Protein AF-A0A3R9NIK1-F1 (afdb_monomer)

Sequence (261 aa):
MCFRVRGLCSPDGREFPGYKGRVLDLQAWALDKRGTHHIFTARYAIAQLFTHSIRMKRIVLLIALLALAGGGYLYYRHLSTGPEYSLMQAYKAVTDHDAAAFERYVDVSSVTGSLVDQVAAQSSALGVLNPGGFAMKGALRLLKPQLAQAARQEVKRYVETGSPQAAAEAADKRPMNVSILGLADKVVGKGSTFKGVKYSREEGEQAFIGLEFTQPRYDTTVVVEVKMQDRGDHWQATEISNTGDILKHVARMEKQHLLGR

Solvent-accessible surface area (backbone atoms only — not comparable to full-atom values): 14927 Å² total; per-residue (Å²): 139,85,89,81,91,82,90,85,89,82,91,81,92,85,83,86,88,83,82,87,82,81,85,86,86,88,81,91,85,75,95,76,83,90,77,83,78,64,66,69,56,52,61,54,52,54,56,53,54,54,54,50,54,56,50,52,55,51,50,52,50,51,51,52,52,50,48,51,52,50,51,50,49,54,52,52,48,57,57,60,52,27,61,68,44,22,53,50,48,26,54,47,16,42,75,70,34,32,40,70,57,22,51,64,23,32,37,48,43,46,26,44,40,45,47,52,50,37,50,40,55,46,35,52,73,59,27,85,77,38,89,62,28,64,60,50,36,54,50,52,63,72,41,35,68,59,51,14,52,51,37,40,54,30,51,37,40,26,20,57,66,72,30,72,63,68,15,45,63,63,35,65,79,43,102,56,87,74,51,61,67,64,48,47,39,67,74,60,37,80,88,40,43,82,74,48,78,75,46,77,47,78,62,86,63,32,33,41,36,28,36,32,29,40,22,78,91,71,77,42,75,49,70,50,33,38,31,27,36,62,69,87,73,44,24,23,39,36,31,54,78,46,54,56,58,50,52,54,50,52,54,51,51,53,53,49,58,65,67,75,104

Secondary structure (DSSP, 8-state):
-PPPP----------------------------S-TTSHHHHHHHHHHHHHHHHHHHHHHHHHHHHHHHHHHHHHHHHHHTSHHHHHHHHHHHHHTT-HHHHHHHB-HHHHHHHHHHHHHHHHHHHGGG-TTHHHHHHHHHHHHHHHHHHHHHHHHHHHHH--HHHHHHHHTTSSS---HHHHHHHHH-TT-EEEEEEEEEEETTEEEEEEEEEETTTTEEEEEEEEEEE-SSSEEEEEETTHHHHHHHHHHHHHHHHH--

pLDDT: mean 72.09, std 18.66, range [27.11, 94.94]

Structure (mmCIF, N/CA/C/O backbone):
data_AF-A0A3R9NIK1-F1
#
_entry.id   AF-A0A3R9NIK1-F1
#
loop_
_atom_site.group_PDB
_atom_site.id
_atom_site.type_symbol
_atom_site.label_atom_id
_atom_site.label_alt_id
_atom_site.label_comp_id
_atom_site.label_asym_id
_atom_site.label_entity_id
_atom_site.label_seq_id
_atom_site.pdbx_PDB_ins_code
_atom_site.Cartn_x
_atom_site.Cartn_y
_atom_site.Cartn_z
_atom_site.occupancy
_atom_site.B_iso_or_equiv
_atom_site.auth_seq_id
_atom_site.auth_comp_id
_atom_site.auth_asym_id
_atom_site.auth_atom_id
_atom_site.pdbx_PDB_model_num
ATOM 1 N N . MET A 1 1 ? -43.488 -53.640 36.273 1.00 36.19 1 MET A N 1
ATOM 2 C CA . MET A 1 1 ? -43.352 -54.431 37.515 1.00 36.19 1 MET A CA 1
ATOM 3 C C . MET A 1 1 ? -43.998 -53.646 38.646 1.00 36.19 1 MET A C 1
ATOM 5 O O . MET A 1 1 ? -43.452 -52.640 39.071 1.00 36.19 1 MET A O 1
ATOM 9 N N . CYS A 1 2 ? -45.201 -54.055 39.044 1.00 27.11 2 CYS A N 1
ATOM 10 C CA . CYS A 1 2 ? -45.946 -53.517 40.183 1.00 27.11 2 CYS A CA 1
ATOM 11 C C . CYS A 1 2 ? -45.714 -54.439 41.381 1.00 27.11 2 CYS A C 1
ATOM 13 O O . CYS A 1 2 ? -45.825 -55.655 41.216 1.00 27.11 2 CYS A O 1
ATOM 15 N N . PHE A 1 3 ? -45.435 -53.887 42.565 1.00 31.20 3 PHE A N 1
ATOM 16 C CA . PHE A 1 3 ? -45.433 -54.671 43.799 1.00 31.20 3 PHE A CA 1
ATOM 17 C C . PHE A 1 3 ? -46.729 -54.478 44.591 1.00 31.20 3 PHE A C 1
ATOM 19 O O . PHE A 1 3 ? -47.312 -53.400 44.659 1.00 31.20 3 PHE A O 1
ATOM 26 N N . ARG A 1 4 ? -47.184 -55.625 45.084 1.00 32.03 4 ARG A N 1
ATOM 27 C CA . ARG A 1 4 ? -48.526 -56.060 45.466 1.00 32.03 4 ARG A CA 1
ATOM 28 C C . ARG A 1 4 ? -48.821 -55.780 46.947 1.00 32.03 4 ARG A C 1
ATOM 30 O O . ARG A 1 4 ? -47.965 -55.989 47.797 1.00 32.03 4 ARG A O 1
ATOM 37 N N . VAL A 1 5 ? -50.066 -55.399 47.233 1.00 41.66 5 VAL A N 1
ATOM 38 C CA . VAL A 1 5 ? -50.693 -55.354 48.569 1.00 41.66 5 VAL A CA 1
ATOM 39 C C . VAL A 1 5 ? -51.148 -56.760 49.002 1.00 41.66 5 VAL A C 1
ATOM 41 O O . VAL A 1 5 ? -51.698 -57.488 48.176 1.00 41.66 5 VAL A O 1
ATOM 44 N N . ARG A 1 6 ? -50.943 -57.112 50.284 1.00 37.06 6 ARG A N 1
ATOM 45 C CA . ARG A 1 6 ? -51.651 -58.091 51.165 1.00 37.06 6 ARG A CA 1
ATOM 46 C C . ARG A 1 6 ? -50.896 -58.045 52.513 1.00 37.06 6 ARG A C 1
ATOM 48 O O . ARG A 1 6 ? -49.682 -58.162 52.483 1.00 37.06 6 ARG A O 1
ATOM 55 N N . GLY A 1 7 ? -51.446 -57.752 53.694 1.00 35.34 7 GLY A N 1
ATOM 56 C CA . GLY A 1 7 ? -52.702 -58.175 54.319 1.00 35.34 7 GLY A CA 1
ATOM 57 C C . GLY A 1 7 ? -52.393 -59.306 55.314 1.00 35.34 7 GLY A C 1
ATOM 58 O O . GLY A 1 7 ? -51.798 -60.278 54.865 1.00 35.34 7 GLY A O 1
ATOM 59 N N . LEU A 1 8 ? -52.753 -59.175 56.607 1.00 33.28 8 LEU A N 1
ATOM 60 C CA . LEU A 1 8 ? -53.340 -60.227 57.475 1.00 33.28 8 LEU A CA 1
ATOM 61 C C . LEU A 1 8 ? -53.364 -59.851 58.974 1.00 33.28 8 LEU A C 1
ATOM 63 O O . LEU A 1 8 ? -52.395 -59.351 59.538 1.00 33.28 8 LEU A O 1
ATOM 67 N N . CYS A 1 9 ? -54.522 -60.121 59.580 1.00 31.09 9 CYS A N 1
ATOM 68 C CA . CYS A 1 9 ? -54.861 -60.042 60.998 1.00 31.09 9 CYS A CA 1
ATOM 69 C C . CYS A 1 9 ? -54.035 -61.007 61.866 1.00 31.09 9 CYS A C 1
ATOM 71 O O . CYS A 1 9 ? -53.709 -62.105 61.422 1.00 31.09 9 CYS A O 1
ATOM 73 N N . SER A 1 10 ? -53.804 -60.629 63.127 1.00 35.62 10 SER A N 1
ATOM 74 C CA . SER A 1 10 ? -53.366 -61.544 64.188 1.00 35.62 10 SER A CA 1
ATOM 75 C C . SER A 1 10 ? -54.563 -61.916 65.082 1.00 35.62 10 SER A C 1
ATOM 77 O O . SER A 1 10 ? -55.303 -61.003 65.467 1.00 35.62 10 SER A O 1
ATOM 79 N N . PRO A 1 11 ? -54.777 -63.204 65.406 1.00 43.00 11 PRO A N 1
ATOM 80 C CA . PRO A 1 11 ? -55.846 -63.680 66.270 1.00 43.00 11 PRO A CA 1
ATOM 81 C C . PRO A 1 11 ? -55.276 -64.040 67.647 1.00 43.00 11 PRO A C 1
ATOM 83 O O . PRO A 1 11 ? -54.695 -65.102 67.788 1.00 43.00 11 PRO A O 1
ATOM 86 N N . ASP A 1 12 ? -55.424 -63.188 68.657 1.00 40.50 12 ASP A N 1
ATOM 87 C CA . ASP A 1 12 ? -55.421 -63.659 70.050 1.00 40.50 12 ASP A CA 1
ATOM 88 C C . ASP A 1 12 ? -55.935 -62.557 70.976 1.00 40.50 12 ASP A C 1
ATOM 90 O O . ASP A 1 12 ? -55.302 -61.522 71.192 1.00 40.50 12 ASP A O 1
ATOM 94 N N . GLY A 1 13 ? -57.143 -62.771 71.490 1.00 43.59 13 GLY A N 1
ATOM 95 C CA . GLY A 1 13 ? -57.727 -61.954 72.539 1.00 43.59 13 GLY A CA 1
ATOM 96 C C . GLY A 1 13 ? -57.300 -62.471 73.909 1.00 43.59 13 GLY A C 1
ATOM 97 O O . GLY A 1 13 ? -57.598 -63.616 74.241 1.00 43.59 13 GLY A O 1
ATOM 98 N N . ARG A 1 14 ? -56.645 -61.612 74.704 1.00 36.84 14 ARG A N 1
ATOM 99 C CA . ARG A 1 14 ? -56.961 -61.318 76.121 1.00 36.84 14 ARG A CA 1
ATOM 100 C C . ARG A 1 14 ? -56.035 -60.233 76.706 1.00 36.84 14 ARG A C 1
ATOM 102 O O . ARG A 1 14 ? -54.922 -60.022 76.240 1.00 36.84 14 ARG A O 1
ATOM 109 N N . GLU A 1 15 ? -56.589 -59.514 77.682 1.00 32.59 15 GLU A N 1
ATOM 110 C CA . GLU A 1 15 ? -56.277 -58.160 78.176 1.00 32.59 15 GLU A CA 1
ATOM 111 C C . GLU A 1 15 ? -55.154 -58.030 79.240 1.00 32.59 15 GLU A C 1
ATOM 113 O O . GLU A 1 15 ? -55.093 -58.844 80.152 1.00 32.59 15 GLU A O 1
ATOM 118 N N . PHE A 1 16 ? -54.342 -56.954 79.101 1.00 41.38 16 PHE A N 1
ATOM 119 C CA . PHE A 1 16 ? -53.898 -55.872 80.041 1.00 41.38 16 PHE A CA 1
ATOM 120 C C . PHE A 1 16 ? -53.529 -56.158 81.531 1.00 41.38 16 PHE A C 1
ATOM 122 O O . PHE A 1 16 ? -54.061 -57.097 82.103 1.00 41.38 16 PHE A O 1
ATOM 129 N N . PRO A 1 17 ? -52.702 -55.321 82.236 1.00 44.31 17 PRO A N 1
ATOM 130 C CA . PRO A 1 17 ? -52.475 -53.875 82.030 1.00 44.31 17 PRO A CA 1
ATOM 131 C C . PRO A 1 17 ? -51.015 -53.365 82.144 1.00 44.31 17 PRO A C 1
ATOM 133 O O . PRO A 1 17 ? -50.145 -53.989 82.741 1.00 44.31 17 PRO A O 1
ATOM 136 N N . GLY A 1 18 ? -50.752 -52.158 81.621 1.00 31.31 18 GLY A N 1
ATOM 137 C CA . GLY A 1 18 ? -49.435 -51.520 81.735 1.00 31.31 18 GLY A CA 1
ATOM 138 C C . GLY A 1 18 ? -49.349 -50.107 81.151 1.00 31.31 18 GLY A C 1
ATOM 139 O O . GLY A 1 18 ? -48.744 -49.912 80.111 1.00 31.31 18 GLY A O 1
ATOM 140 N N . TYR A 1 19 ? -49.964 -49.149 81.850 1.00 36.09 19 TYR A N 1
ATOM 141 C CA . TYR A 1 19 ? -49.664 -47.705 81.878 1.00 36.09 19 TYR A CA 1
ATOM 142 C C . TYR A 1 19 ? -49.666 -46.852 80.582 1.00 36.09 19 TYR A C 1
ATOM 144 O O . TYR A 1 19 ? -48.725 -46.848 79.801 1.00 36.09 19 TYR A O 1
ATOM 152 N N . LYS A 1 20 ? -50.719 -46.009 80.517 1.00 35.62 20 LYS A N 1
ATOM 153 C CA . LYS A 1 20 ? -50.787 -44.558 80.184 1.00 35.62 20 LYS A CA 1
ATOM 154 C C . LYS A 1 20 ? -49.969 -44.047 78.979 1.00 35.62 20 LYS A C 1
ATOM 156 O O . LYS A 1 20 ? -48.754 -44.072 79.001 1.00 35.62 20 LYS A O 1
ATOM 161 N N . GLY A 1 21 ? -50.534 -43.389 77.969 1.00 34.38 21 GLY A N 1
ATOM 162 C CA . GLY A 1 21 ? -51.863 -42.813 77.783 1.00 34.38 21 GLY A CA 1
ATOM 163 C C . GLY A 1 21 ? -51.907 -42.089 76.427 1.00 34.38 21 GLY A C 1
ATOM 164 O O . GLY A 1 21 ? -50.888 -41.613 75.930 1.00 34.38 21 GLY A O 1
ATOM 165 N N . ARG A 1 22 ? -53.090 -42.066 75.810 1.00 39.59 22 ARG A N 1
ATOM 166 C CA . ARG A 1 22 ? -53.391 -41.357 74.561 1.00 39.59 22 ARG A CA 1
ATOM 167 C C . ARG A 1 22 ? -53.675 -39.875 74.839 1.00 39.59 22 ARG A C 1
ATOM 169 O O . ARG A 1 22 ? -54.360 -39.582 75.805 1.00 39.59 22 ARG A O 1
ATOM 176 N N . VAL A 1 23 ? -53.177 -39.031 73.931 1.00 42.66 23 VAL A N 1
ATOM 177 C CA . VAL A 1 23 ? -53.891 -38.022 73.119 1.00 42.66 23 VAL A CA 1
ATOM 178 C C . VAL A 1 23 ? -54.859 -37.052 73.829 1.00 42.66 23 VAL A C 1
ATOM 180 O O . VAL A 1 23 ? -55.807 -37.481 74.472 1.00 42.66 23 VAL A O 1
ATOM 183 N N . LEU A 1 24 ? -54.695 -35.768 73.473 1.00 41.50 24 LEU A N 1
ATOM 184 C CA . LEU A 1 24 ? -55.593 -34.613 73.653 1.00 41.50 24 LEU A CA 1
ATOM 185 C C . LEU A 1 24 ? -55.543 -33.877 74.998 1.00 41.50 24 LEU A C 1
ATOM 187 O O . LEU A 1 24 ? -55.237 -34.434 76.041 1.00 41.50 24 LEU A O 1
ATOM 191 N N . ASP A 1 25 ? -55.859 -32.589 74.872 1.00 39.12 25 ASP A N 1
ATOM 192 C CA . ASP A 1 25 ? -55.921 -31.524 75.870 1.00 39.12 25 ASP A CA 1
ATOM 193 C C . ASP A 1 25 ? -54.598 -30.982 76.397 1.00 39.12 25 ASP A C 1
ATOM 195 O O . ASP A 1 25 ? -53.998 -31.513 77.319 1.00 39.12 25 ASP A O 1
ATOM 199 N N . LEU A 1 26 ? -54.194 -29.848 75.812 1.00 37.09 26 LEU A N 1
ATOM 200 C CA . LEU A 1 26 ? -53.666 -28.678 76.525 1.00 37.09 26 LEU A CA 1
ATOM 201 C C . LEU A 1 26 ? -53.759 -27.448 75.593 1.00 37.09 26 LEU A C 1
ATOM 203 O O . LEU A 1 26 ? -52.781 -26.771 75.285 1.00 37.09 26 LEU A O 1
ATOM 207 N N . GLN A 1 27 ? -54.971 -27.160 75.109 1.00 42.12 27 GLN A N 1
ATOM 208 C CA . GLN A 1 27 ? -55.399 -25.769 74.958 1.00 42.12 27 GLN A CA 1
ATOM 209 C C . GLN A 1 27 ? -56.174 -25.413 76.231 1.00 42.12 27 GLN A C 1
ATOM 211 O O . GLN A 1 27 ? -57.017 -26.189 76.660 1.00 42.12 27 GLN A O 1
ATOM 216 N N . ALA A 1 28 ? -55.893 -24.227 76.778 1.00 39.19 28 ALA A N 1
ATOM 217 C CA . ALA A 1 28 ? -56.567 -23.569 77.907 1.00 39.19 28 ALA A CA 1
ATOM 218 C C . ALA A 1 28 ? -55.998 -23.794 79.324 1.00 39.19 28 ALA A C 1
ATOM 220 O O . ALA A 1 28 ? -56.643 -24.394 80.171 1.00 39.19 28 ALA A O 1
ATOM 221 N N . TRP A 1 29 ? -54.836 -23.190 79.599 1.00 31.58 29 TRP A N 1
ATOM 222 C CA . TRP A 1 29 ? -54.495 -22.423 80.820 1.00 31.58 29 TRP A CA 1
ATOM 223 C C . TRP A 1 29 ? -53.033 -21.961 80.634 1.00 31.58 29 TRP A C 1
ATOM 225 O O . TRP A 1 29 ? -52.198 -22.773 80.273 1.00 31.58 29 TRP A O 1
ATOM 235 N N . ALA A 1 30 ? -52.579 -20.723 80.763 1.00 35.84 30 ALA A N 1
ATOM 236 C CA . ALA A 1 30 ? -53.103 -19.532 81.380 1.00 35.84 30 ALA A CA 1
ATOM 237 C C . ALA A 1 30 ? -52.531 -18.308 80.650 1.00 35.84 30 ALA A C 1
ATOM 239 O O . ALA A 1 30 ? -51.432 -18.331 80.093 1.00 35.84 30 ALA A O 1
ATOM 240 N N . LEU A 1 31 ? -53.299 -17.228 80.694 1.00 46.16 31 LEU A N 1
ATOM 241 C CA . LEU A 1 31 ? -52.813 -15.873 80.506 1.00 46.16 31 LEU A CA 1
ATOM 242 C C . LEU A 1 31 ? -51.675 -15.598 81.500 1.00 46.16 31 LEU A C 1
ATOM 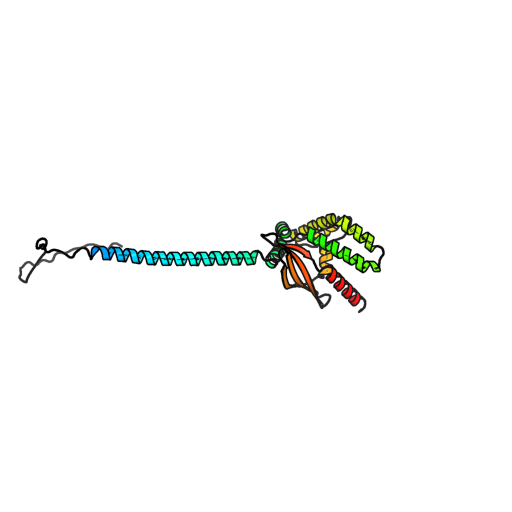244 O O . LEU A 1 31 ? -51.938 -15.470 82.691 1.00 46.16 31 LEU A O 1
ATOM 248 N N . ASP A 1 32 ? -50.453 -15.411 81.009 1.00 38.22 32 ASP A N 1
ATOM 249 C CA . ASP A 1 32 ? -49.563 -14.415 81.599 1.00 38.22 32 ASP A CA 1
ATOM 250 C C . ASP A 1 32 ? -48.764 -13.684 80.515 1.00 38.22 32 ASP A C 1
ATOM 252 O O . ASP A 1 32 ? -48.405 -14.214 79.463 1.00 38.22 32 ASP A O 1
ATOM 256 N N . LYS A 1 33 ? -48.636 -12.385 80.745 1.00 48.75 33 LYS A N 1
ATOM 257 C CA . LYS A 1 33 ? -48.343 -11.330 79.788 1.00 48.75 33 LYS A CA 1
ATOM 258 C C . LYS A 1 33 ? -46.845 -11.215 79.495 1.00 48.75 33 LYS A C 1
ATOM 260 O O . LYS A 1 33 ? -46.018 -11.371 80.382 1.00 48.75 33 LYS A O 1
ATOM 265 N N . ARG A 1 34 ? -46.566 -10.664 78.303 1.00 45.31 34 ARG A N 1
ATOM 266 C CA . ARG A 1 34 ? -45.310 -10.020 77.851 1.00 45.31 34 ARG A CA 1
ATOM 267 C C . ARG A 1 34 ? -44.188 -10.979 77.433 1.00 45.31 34 ARG A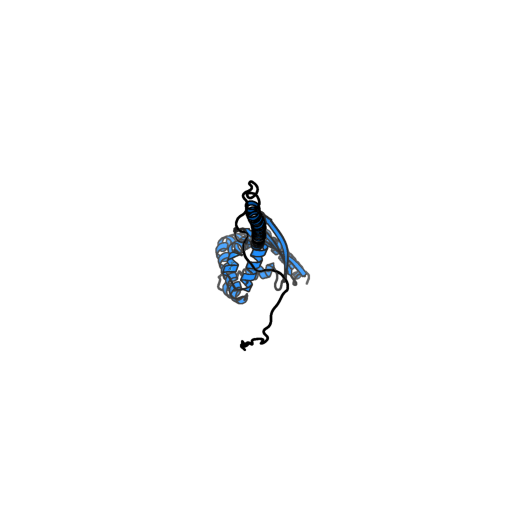 C 1
ATOM 269 O O . ARG A 1 34 ? -43.386 -11.405 78.247 1.00 45.31 34 ARG A O 1
ATOM 276 N N . GLY A 1 35 ? -44.042 -11.193 76.121 1.00 44.38 35 GLY A N 1
ATOM 277 C CA . GLY A 1 35 ? -42.774 -11.710 75.582 1.00 44.38 35 GLY A CA 1
ATOM 278 C C . GLY A 1 35 ? -42.736 -12.085 74.098 1.00 44.38 35 GLY A C 1
ATOM 279 O O . GLY A 1 35 ? -41.658 -12.264 73.543 1.00 44.38 35 GLY A O 1
ATOM 280 N N . THR A 1 36 ? -43.874 -12.186 73.411 1.00 46.28 36 THR A N 1
ATOM 281 C CA . THR A 1 36 ? -43.950 -12.889 72.113 1.00 46.28 36 THR A CA 1
ATOM 282 C C . THR A 1 36 ? -43.820 -12.023 70.854 1.00 46.28 36 THR A C 1
ATOM 284 O O . THR A 1 36 ? -44.089 -12.503 69.757 1.00 46.28 36 THR A O 1
ATOM 287 N N . HIS A 1 37 ? -43.338 -10.780 70.958 1.00 44.69 37 HIS A N 1
ATOM 288 C CA . HIS A 1 37 ? -43.083 -9.928 69.780 1.00 44.69 37 HIS A CA 1
ATOM 289 C C . HIS A 1 37 ? -41.659 -10.047 69.200 1.00 44.69 37 HIS A C 1
ATOM 291 O O . HIS A 1 37 ? -41.402 -9.521 68.120 1.00 44.69 37 HIS A O 1
ATOM 297 N N . HIS A 1 38 ? -40.739 -10.766 69.855 1.00 46.91 38 HIS A N 1
ATOM 298 C CA . HIS A 1 38 ? -39.326 -10.800 69.438 1.00 46.91 38 HIS A CA 1
ATOM 299 C C . HIS A 1 38 ? -38.921 -12.003 68.568 1.00 46.91 38 HIS A C 1
ATOM 301 O O . HIS A 1 38 ? -37.865 -11.970 67.944 1.00 46.91 38 HIS A O 1
ATOM 307 N N . ILE A 1 39 ? -39.741 -13.057 68.476 1.00 48.44 39 ILE A N 1
ATOM 308 C CA . ILE A 1 39 ? -39.348 -14.296 67.770 1.00 48.44 39 ILE A CA 1
ATOM 309 C C . ILE A 1 39 ? -39.829 -14.308 66.306 1.00 48.44 39 ILE A C 1
ATOM 311 O O . ILE A 1 39 ? -39.158 -14.858 65.431 1.00 48.44 39 ILE A O 1
ATOM 315 N N . PHE A 1 40 ? -40.949 -13.645 65.991 1.00 42.25 40 PHE A N 1
ATOM 316 C CA . PHE A 1 40 ? -41.481 -13.594 64.620 1.00 42.25 40 PHE A CA 1
ATOM 317 C C . PHE A 1 40 ? -40.722 -12.619 63.702 1.00 42.25 40 PHE A C 1
ATOM 319 O O . PHE A 1 40 ? -40.578 -12.878 62.507 1.00 42.25 40 PHE A O 1
ATOM 326 N N . THR A 1 41 ? -40.163 -11.539 64.249 1.00 47.38 41 THR A N 1
ATOM 327 C CA . THR A 1 41 ? -39.354 -10.556 63.505 1.00 47.38 41 THR A CA 1
ATOM 328 C C . THR A 1 41 ? -37.960 -11.082 63.148 1.00 47.38 41 THR A C 1
ATOM 330 O O . THR A 1 41 ? -37.437 -10.766 62.079 1.00 47.38 41 THR A O 1
ATOM 333 N N . ALA A 1 42 ? -37.384 -11.965 63.970 1.00 45.66 42 ALA A N 1
ATOM 334 C CA . ALA A 1 42 ? -36.061 -12.544 63.726 1.00 45.66 42 ALA A CA 1
ATOM 335 C C . ALA A 1 42 ? -36.018 -13.465 62.488 1.00 45.66 42 ALA A C 1
ATOM 337 O O . ALA A 1 42 ? -35.042 -13.455 61.739 1.00 45.66 42 ALA A O 1
ATOM 338 N N . ARG A 1 43 ? -37.091 -14.223 62.210 1.00 45.16 43 ARG A N 1
ATOM 339 C CA . ARG A 1 43 ? -37.144 -15.128 61.041 1.00 45.16 43 ARG A CA 1
ATOM 340 C C . ARG A 1 43 ? -37.248 -14.374 59.709 1.00 45.16 43 ARG A C 1
ATOM 342 O O . ARG A 1 43 ? -36.657 -14.810 58.724 1.00 45.16 43 ARG A O 1
ATOM 349 N N . TYR A 1 44 ? -37.934 -13.229 59.687 1.00 48.28 44 TYR A N 1
ATOM 350 C CA . TYR A 1 44 ? -38.010 -12.360 58.505 1.00 48.28 44 TYR A CA 1
ATOM 351 C C . TYR A 1 44 ? -36.690 -11.619 58.236 1.00 48.28 44 TYR A C 1
ATOM 353 O O . TYR A 1 44 ? -36.283 -11.497 57.080 1.00 48.28 44 TYR A O 1
ATOM 361 N N . ALA A 1 45 ? -35.976 -11.193 59.284 1.00 47.88 45 ALA A N 1
ATOM 362 C CA . ALA A 1 45 ? -34.688 -10.509 59.151 1.00 47.88 45 ALA A CA 1
ATOM 363 C C . ALA A 1 45 ? -33.585 -11.410 58.556 1.00 47.88 45 ALA A C 1
ATOM 365 O O . ALA A 1 45 ? -32.815 -10.972 57.701 1.00 47.88 45 ALA A O 1
ATOM 366 N N . ILE A 1 46 ? -33.540 -12.693 58.934 1.00 51.69 46 ILE A N 1
ATOM 367 C CA . ILE A 1 46 ? -32.522 -13.641 58.442 1.00 51.69 46 ILE A CA 1
ATOM 368 C C . ILE A 1 46 ? -32.739 -13.985 56.955 1.00 51.69 46 ILE A C 1
ATOM 370 O O . ILE A 1 46 ? -31.774 -14.055 56.192 1.00 51.69 46 ILE A O 1
ATOM 374 N N . ALA A 1 47 ? -33.993 -14.119 56.505 1.00 48.16 47 ALA A N 1
ATOM 375 C CA . ALA A 1 47 ? -34.316 -14.334 55.090 1.00 48.16 47 ALA A CA 1
ATOM 376 C C . ALA A 1 47 ? -33.976 -13.108 54.214 1.00 48.16 47 ALA A C 1
ATOM 378 O O . ALA A 1 47 ? -33.488 -13.255 53.089 1.00 48.16 47 ALA A O 1
ATOM 379 N N . GLN A 1 48 ? -34.169 -11.891 54.734 1.00 50.59 48 GLN A N 1
ATOM 380 C CA . GLN A 1 48 ? -33.814 -10.644 54.042 1.00 50.59 48 GLN A CA 1
ATOM 381 C C . GLN A 1 48 ? -32.289 -10.471 53.894 1.00 50.59 48 GLN A C 1
ATOM 383 O O . GLN A 1 48 ? -31.820 -10.097 52.817 1.00 50.59 48 GLN A O 1
ATOM 388 N N . LEU A 1 49 ? -31.504 -10.823 54.920 1.00 50.69 49 LEU A N 1
ATOM 389 C CA . LEU A 1 49 ? -30.035 -10.742 54.902 1.00 50.69 49 LEU A CA 1
ATOM 390 C C . LEU A 1 49 ? -29.386 -11.780 53.964 1.00 50.69 49 LEU A C 1
ATOM 392 O O . LEU A 1 49 ? -28.444 -11.455 53.236 1.00 50.69 49 LEU A O 1
ATOM 396 N N . PHE A 1 50 ? -29.926 -13.003 53.901 1.00 49.03 50 PHE A N 1
ATOM 397 C CA . PHE A 1 50 ? -29.432 -14.043 52.985 1.00 49.03 50 PHE A CA 1
ATOM 398 C C . PHE A 1 50 ? -29.688 -13.699 51.510 1.00 49.03 50 PHE A C 1
ATOM 400 O O . PHE A 1 50 ? -28.824 -13.895 50.652 1.00 49.03 50 PHE A O 1
ATOM 407 N N . THR A 1 51 ? -30.851 -13.117 51.207 1.00 51.88 51 THR A N 1
ATOM 408 C CA . THR A 1 51 ? -31.217 -12.718 49.838 1.00 51.88 51 THR A CA 1
ATOM 409 C C . THR A 1 51 ? -30.366 -11.539 49.342 1.00 51.88 51 THR A C 1
ATOM 411 O O . THR A 1 51 ? -30.034 -11.466 48.157 1.00 51.88 51 THR A O 1
ATOM 414 N N . HIS A 1 52 ? -29.946 -10.645 50.244 1.00 50.81 52 HIS A N 1
ATOM 415 C CA . HIS A 1 52 ? -29.067 -9.517 49.920 1.00 50.81 52 HIS A CA 1
ATOM 416 C C . HIS A 1 52 ? -27.643 -9.973 49.547 1.00 50.81 52 HIS A C 1
ATOM 418 O O . HIS A 1 52 ? -27.076 -9.495 48.564 1.00 50.81 52 HIS A O 1
ATOM 424 N N . SER A 1 53 ? -27.097 -10.967 50.260 1.00 55.91 53 SER A N 1
ATOM 425 C CA . SER A 1 53 ? -25.773 -11.543 49.967 1.00 55.91 53 SER A CA 1
ATOM 426 C C . SER A 1 53 ? -25.727 -12.253 48.606 1.00 55.91 53 SER A C 1
ATOM 428 O O . SER A 1 53 ? -24.768 -12.102 47.846 1.00 55.91 53 SER A O 1
ATOM 430 N N . ILE A 1 54 ? -26.793 -12.979 48.245 1.00 58.94 54 ILE A N 1
ATOM 431 C CA . ILE A 1 54 ? -26.888 -13.676 46.952 1.00 58.94 54 ILE A CA 1
ATOM 432 C C . ILE A 1 54 ? -27.040 -12.677 45.791 1.00 58.94 54 ILE A C 1
ATOM 434 O O . ILE A 1 54 ? -26.443 -12.883 44.733 1.00 58.94 54 ILE A O 1
ATOM 438 N N . ARG A 1 55 ? -27.778 -11.569 45.974 1.00 63.44 55 ARG A N 1
ATOM 439 C CA . ARG A 1 55 ? -27.863 -10.501 44.960 1.00 63.44 55 ARG A CA 1
ATOM 440 C C . ARG A 1 55 ? -26.534 -9.774 44.763 1.00 63.44 55 ARG A C 1
ATOM 442 O O . ARG A 1 55 ? -26.138 -9.587 43.619 1.00 63.44 55 ARG A O 1
ATOM 449 N N . MET A 1 56 ? -25.826 -9.423 45.836 1.00 71.75 56 MET A N 1
ATOM 450 C CA . MET A 1 56 ? -24.520 -8.754 45.747 1.00 71.75 56 MET A CA 1
ATOM 451 C C . MET A 1 56 ? -23.483 -9.607 45.005 1.00 71.75 56 MET A C 1
ATOM 453 O O . MET A 1 56 ? -22.821 -9.110 44.102 1.00 71.75 56 MET A O 1
ATOM 457 N N . LYS A 1 57 ? -23.397 -10.913 45.296 1.00 70.94 57 LYS A N 1
ATOM 458 C CA . LYS A 1 57 ? -22.478 -11.825 44.586 1.00 70.94 57 LYS A CA 1
ATOM 459 C C . LYS A 1 57 ? -22.794 -11.946 43.093 1.00 70.94 57 LYS A C 1
ATOM 461 O O . LYS A 1 57 ? -21.874 -11.975 42.284 1.00 70.94 57 LYS A O 1
ATOM 466 N N . ARG A 1 58 ? -24.078 -11.983 42.718 1.00 77.62 58 ARG A N 1
ATOM 467 C CA . ARG A 1 58 ? -24.508 -12.000 41.307 1.00 77.62 58 ARG A CA 1
ATOM 468 C C . ARG A 1 58 ? -24.199 -10.685 40.595 1.00 77.62 58 ARG A C 1
ATOM 470 O O . ARG A 1 58 ? -23.763 -10.722 39.453 1.00 77.62 58 ARG A O 1
ATOM 477 N N . ILE A 1 59 ? -24.377 -9.548 41.266 1.00 83.75 59 ILE A N 1
ATOM 478 C CA . ILE A 1 59 ? -24.028 -8.229 40.720 1.00 83.75 59 ILE A CA 1
ATOM 479 C C . ILE A 1 59 ? -22.514 -8.125 40.501 1.00 83.75 59 ILE A C 1
ATOM 481 O O . ILE A 1 59 ? -22.091 -7.722 39.425 1.00 83.75 59 ILE A O 1
ATOM 485 N N . VAL A 1 60 ? -21.695 -8.564 41.461 1.00 84.19 60 VAL A N 1
ATOM 486 C CA . VAL A 1 60 ? -20.228 -8.593 41.312 1.00 84.19 60 VAL A CA 1
ATOM 487 C C . VAL A 1 60 ? -19.801 -9.501 40.152 1.00 84.19 60 VAL A C 1
ATOM 489 O O . VAL A 1 60 ? -18.955 -9.109 39.355 1.00 84.19 60 VAL A O 1
ATOM 492 N N . LEU A 1 61 ? -20.423 -10.676 40.004 1.00 85.50 61 LEU A N 1
ATOM 493 C CA . LEU A 1 61 ? -20.185 -11.577 38.868 1.00 85.50 61 LEU A CA 1
ATOM 494 C C . LEU A 1 61 ? -20.566 -10.942 37.523 1.00 85.50 61 LEU A C 1
ATOM 496 O O . LEU A 1 61 ? -19.808 -11.055 36.565 1.00 85.50 61 LEU A O 1
ATOM 500 N N . LEU A 1 62 ? -21.707 -10.253 37.449 1.00 85.88 62 LEU A N 1
ATOM 501 C CA . LEU A 1 62 ? -22.141 -9.552 36.238 1.00 85.88 62 LEU A CA 1
ATOM 502 C C . LEU A 1 62 ? -21.201 -8.398 35.875 1.00 85.88 62 LEU A C 1
ATOM 504 O O . LEU A 1 62 ? -20.860 -8.244 34.707 1.00 85.88 62 LEU A O 1
ATOM 508 N N . ILE A 1 63 ? -20.741 -7.625 36.861 1.00 87.50 63 ILE A N 1
ATOM 509 C CA . ILE A 1 63 ? -19.767 -6.546 36.651 1.00 87.50 63 ILE A CA 1
ATOM 510 C C . ILE A 1 63 ? -18.429 -7.118 36.172 1.00 87.50 63 ILE A C 1
ATOM 512 O O . ILE A 1 63 ? -17.851 -6.589 35.227 1.00 87.50 63 ILE A O 1
ATOM 516 N N . ALA A 1 64 ? -17.956 -8.218 36.762 1.00 86.75 64 ALA A N 1
ATOM 517 C CA . ALA A 1 64 ? -16.732 -8.885 36.322 1.00 86.75 64 ALA A CA 1
ATOM 518 C C . ALA A 1 64 ? -16.846 -9.398 34.875 1.00 86.75 64 ALA A C 1
ATOM 520 O O . ALA A 1 64 ? -15.918 -9.240 34.085 1.00 86.75 64 ALA A O 1
ATOM 521 N N . LEU A 1 65 ? -17.997 -9.959 34.501 1.00 89.44 65 LEU A N 1
ATOM 522 C CA . LEU A 1 65 ? -18.243 -10.464 33.150 1.00 89.44 65 LEU A CA 1
ATOM 523 C C . LEU A 1 65 ? -18.349 -9.324 32.126 1.00 89.44 65 LEU A C 1
ATOM 525 O O . LEU A 1 65 ? -17.787 -9.426 31.038 1.00 89.44 65 LEU A O 1
ATOM 529 N N . LEU A 1 66 ? -18.982 -8.206 32.494 1.00 89.44 66 LEU A N 1
ATOM 530 C CA . LEU A 1 66 ? -19.001 -6.983 31.686 1.00 89.44 66 LEU A CA 1
ATOM 531 C C . LEU A 1 66 ? -17.609 -6.364 31.537 1.00 89.44 66 LEU A C 1
ATOM 533 O O . LEU A 1 66 ? -17.269 -5.909 30.450 1.00 89.44 66 LEU A O 1
ATOM 537 N N . ALA A 1 67 ? -16.790 -6.376 32.589 1.00 86.75 67 ALA A N 1
ATOM 538 C CA . ALA A 1 67 ? -15.415 -5.892 32.528 1.00 86.75 67 ALA A CA 1
ATOM 539 C C . ALA A 1 67 ? -14.548 -6.762 31.604 1.00 86.75 67 ALA A C 1
ATOM 541 O O . ALA A 1 67 ? -13.774 -6.226 30.816 1.00 86.75 67 ALA A O 1
ATOM 542 N N . LEU A 1 68 ? -14.715 -8.088 31.639 1.00 87.69 68 LEU A N 1
ATOM 543 C CA . LEU A 1 68 ? -14.030 -9.009 30.727 1.00 87.69 68 LEU A CA 1
ATOM 544 C C . LEU A 1 68 ? -14.499 -8.841 29.279 1.00 87.69 68 LEU A C 1
ATOM 546 O O . LEU A 1 68 ? -13.672 -8.798 28.373 1.00 87.69 68 LEU A O 1
ATOM 550 N N . ALA A 1 69 ? -15.806 -8.702 29.054 1.00 87.25 69 ALA A N 1
ATOM 551 C CA . ALA A 1 69 ? -16.356 -8.472 27.723 1.00 87.25 69 ALA A CA 1
ATOM 552 C C . ALA A 1 69 ? -15.925 -7.109 27.157 1.00 87.25 69 ALA A C 1
ATOM 554 O O . ALA A 1 69 ? -15.494 -7.026 26.011 1.00 87.25 69 ALA A O 1
ATOM 555 N N . GLY A 1 70 ? -15.987 -6.049 27.967 1.00 86.25 70 GLY A N 1
ATOM 556 C CA . GLY A 1 70 ? -15.560 -4.703 27.589 1.00 86.25 70 GLY A CA 1
ATOM 557 C C . GLY A 1 70 ? -14.053 -4.614 27.359 1.00 86.25 70 GLY A C 1
ATOM 558 O O . GLY A 1 70 ? -13.622 -4.089 26.337 1.00 86.25 70 GLY A O 1
ATOM 559 N N . GLY A 1 71 ? -13.247 -5.184 28.257 1.00 83.00 71 GLY A N 1
ATOM 560 C CA . GLY A 1 71 ? -11.794 -5.258 28.106 1.00 83.00 71 GLY A CA 1
ATOM 561 C C . GLY A 1 71 ? -11.382 -6.080 26.887 1.00 83.00 71 GLY A C 1
ATOM 562 O O . GLY A 1 71 ? -10.551 -5.635 26.100 1.00 83.00 71 GLY A O 1
ATOM 563 N N . GLY A 1 72 ? -12.025 -7.231 26.672 1.00 84.94 72 GLY A N 1
ATOM 564 C CA . GLY A 1 72 ? -11.825 -8.056 25.481 1.00 84.94 72 GLY A CA 1
ATOM 565 C C . GLY A 1 72 ? -12.212 -7.330 24.192 1.00 84.94 72 GLY A C 1
ATOM 566 O O . GLY A 1 72 ? -11.466 -7.376 23.218 1.00 84.94 72 GLY A O 1
ATOM 567 N N . TYR A 1 73 ? -13.328 -6.597 24.194 1.00 87.75 73 TYR A N 1
ATOM 568 C CA . TYR A 1 73 ? -13.763 -5.795 23.051 1.00 87.75 73 TYR A CA 1
ATOM 569 C C . TYR A 1 73 ? -12.789 -4.654 22.734 1.00 87.75 73 TYR A C 1
ATOM 571 O O . TYR A 1 73 ? -12.426 -4.467 21.575 1.00 87.75 73 TYR A O 1
ATOM 579 N N . LEU A 1 74 ? -12.329 -3.911 23.746 1.00 83.31 74 LEU A N 1
ATOM 580 C CA . LEU A 1 74 ? -11.354 -2.834 23.556 1.00 83.31 74 LEU A CA 1
ATOM 581 C C . LEU A 1 74 ? -10.008 -3.372 23.064 1.00 83.31 74 LEU A C 1
ATOM 583 O O . LEU A 1 74 ? -9.420 -2.789 22.156 1.00 83.31 74 LEU A O 1
ATOM 587 N N . TYR A 1 75 ? -9.560 -4.505 23.605 1.00 81.56 75 TYR A N 1
ATOM 588 C CA . TYR A 1 75 ? -8.338 -5.173 23.164 1.00 81.56 75 TYR A CA 1
ATOM 589 C C . TYR A 1 75 ? -8.441 -5.643 21.707 1.00 81.56 75 TYR A C 1
ATOM 591 O O . TYR A 1 75 ? -7.565 -5.351 20.895 1.00 81.56 75 TYR A O 1
ATOM 599 N N . TYR A 1 76 ? -9.547 -6.303 21.348 1.00 82.12 76 TYR A N 1
ATOM 600 C CA . TYR A 1 76 ? -9.800 -6.740 19.975 1.00 82.12 76 TYR A CA 1
ATOM 601 C C . TYR A 1 76 ? -9.877 -5.560 19.004 1.00 82.12 76 TYR A C 1
ATOM 603 O O . TYR A 1 76 ? -9.306 -5.618 17.915 1.00 82.12 76 TYR A O 1
ATOM 611 N N . ARG A 1 77 ? -10.560 -4.479 19.399 1.00 79.12 77 ARG A N 1
ATOM 612 C CA . ARG A 1 77 ? -10.662 -3.261 18.595 1.00 79.12 77 ARG A CA 1
ATOM 613 C C . ARG A 1 77 ? -9.283 -2.660 18.357 1.00 79.12 77 ARG A C 1
ATOM 615 O O . ARG A 1 77 ? -8.958 -2.414 17.209 1.00 79.12 77 ARG A O 1
ATOM 622 N N . HIS A 1 78 ? -8.474 -2.498 19.402 1.00 76.56 78 HIS A N 1
ATOM 623 C CA . HIS A 1 78 ? -7.130 -1.936 19.278 1.00 76.56 78 HIS A CA 1
ATOM 624 C C . HIS A 1 78 ? -6.239 -2.754 18.333 1.00 76.56 78 HIS A C 1
ATOM 626 O O . HIS A 1 78 ? -5.542 -2.183 17.500 1.00 76.56 78 HIS A O 1
ATOM 632 N N . LEU A 1 79 ? -6.319 -4.088 18.401 1.00 75.56 79 LEU A N 1
ATOM 633 C CA . LEU A 1 79 ? -5.560 -4.968 17.513 1.00 75.56 79 LEU A CA 1
ATOM 634 C C . LEU A 1 79 ? -6.073 -4.927 16.062 1.00 75.56 79 LEU A C 1
ATOM 636 O O . LEU A 1 79 ? -5.284 -4.956 15.121 1.00 75.56 79 LEU A O 1
ATOM 640 N N . SER A 1 80 ? -7.393 -4.841 15.877 1.00 75.88 80 SER A N 1
ATOM 641 C CA . SER A 1 80 ? -8.029 -4.828 14.551 1.00 75.88 80 SER A CA 1
ATOM 642 C C . SER A 1 80 ? -7.927 -3.473 13.845 1.00 75.88 80 SER A C 1
ATOM 644 O O . SER A 1 80 ? -8.052 -3.409 12.627 1.00 75.88 80 SER A O 1
ATOM 646 N N . THR A 1 81 ? -7.694 -2.385 14.582 1.00 79.56 81 THR A N 1
ATOM 647 C CA . THR A 1 81 ? -7.482 -1.042 14.022 1.00 79.56 81 THR A CA 1
ATOM 648 C C . THR A 1 81 ? -6.005 -0.719 13.820 1.00 79.56 81 THR A C 1
ATOM 650 O O . THR A 1 81 ? -5.676 0.440 13.616 1.00 79.56 81 THR A O 1
ATOM 653 N N . GLY A 1 82 ? -5.099 -1.694 13.920 1.00 87.19 82 GLY A N 1
ATOM 654 C CA . GLY A 1 82 ? -3.671 -1.466 13.713 1.00 87.19 82 GLY A CA 1
ATOM 655 C C . GLY A 1 82 ? -3.296 -1.316 12.228 1.00 87.19 82 GLY A C 1
ATOM 656 O O . GLY A 1 82 ? -3.951 -1.906 11.352 1.00 87.19 82 GLY A O 1
ATOM 657 N N . PRO A 1 83 ? -2.210 -0.588 11.915 1.00 88.12 83 PRO A N 1
ATOM 658 C CA . PRO A 1 83 ? -1.725 -0.441 10.545 1.00 88.12 83 PRO A CA 1
ATOM 659 C C . PRO A 1 83 ? -1.194 -1.778 10.000 1.00 88.12 83 PRO A C 1
ATOM 661 O O . PRO A 1 83 ? -1.500 -2.157 8.869 1.00 88.12 83 PRO A O 1
ATOM 664 N N . GLU A 1 84 ? -0.517 -2.573 10.836 1.00 88.38 84 GLU A N 1
ATOM 665 C CA . GLU A 1 84 ? -0.059 -3.925 10.479 1.00 88.38 84 GLU A CA 1
ATOM 666 C C . GLU A 1 84 ? -1.222 -4.875 10.163 1.00 88.38 84 GLU A C 1
ATOM 668 O O . GLU A 1 84 ? -1.155 -5.647 9.205 1.00 88.38 84 GLU A O 1
ATOM 673 N N . TYR A 1 85 ? -2.316 -4.793 10.930 1.00 89.06 85 TYR A N 1
ATOM 674 C CA . TYR A 1 85 ? -3.510 -5.601 10.687 1.00 89.06 85 TYR A CA 1
ATOM 675 C C . TYR A 1 85 ? -4.131 -5.274 9.330 1.00 89.06 85 TYR A C 1
ATOM 677 O O . TYR A 1 85 ? -4.440 -6.176 8.556 1.00 89.06 85 TYR A O 1
ATOM 685 N N . SER A 1 86 ? -4.262 -3.987 9.012 1.00 91.69 86 SER A N 1
ATOM 686 C CA . SER A 1 86 ? -4.822 -3.535 7.735 1.00 91.69 86 SER A CA 1
ATOM 687 C C . SER A 1 86 ? -3.969 -3.987 6.545 1.00 91.69 86 SER A C 1
ATOM 689 O O . SER A 1 86 ? -4.497 -4.442 5.531 1.00 91.69 86 SER A O 1
ATOM 691 N N . LEU A 1 87 ? -2.642 -3.953 6.690 1.00 89.75 87 LEU A N 1
ATOM 692 C CA . LEU A 1 87 ? -1.725 -4.468 5.677 1.00 89.75 87 LEU A CA 1
ATOM 693 C C . LEU A 1 87 ? -1.849 -5.993 5.503 1.00 89.75 87 LEU A C 1
ATOM 695 O O . LEU A 1 87 ? -1.834 -6.496 4.379 1.00 89.75 87 LEU A O 1
ATOM 699 N N . MET A 1 88 ? -2.031 -6.734 6.599 1.00 89.19 88 MET A N 1
ATOM 700 C CA . MET A 1 88 ? -2.297 -8.174 6.547 1.00 89.19 88 MET A CA 1
ATOM 701 C C . MET A 1 88 ? -3.628 -8.479 5.848 1.00 89.19 88 MET A C 1
ATOM 703 O O . MET A 1 88 ? -3.703 -9.418 5.057 1.00 89.19 88 MET A O 1
ATOM 707 N N . GLN A 1 89 ? -4.670 -7.676 6.088 1.00 91.31 89 GLN A N 1
ATOM 708 C CA . GLN A 1 89 ? -5.945 -7.816 5.381 1.00 91.31 89 GLN A CA 1
ATOM 709 C C . GLN A 1 89 ? -5.802 -7.534 3.884 1.00 91.31 89 GLN A C 1
ATOM 711 O O . GLN A 1 89 ? -6.399 -8.249 3.083 1.00 91.31 89 GLN A O 1
ATOM 716 N N . ALA A 1 90 ? -4.964 -6.571 3.487 1.00 90.38 90 ALA A N 1
ATOM 717 C CA . ALA A 1 90 ? -4.635 -6.365 2.079 1.00 90.38 90 ALA A CA 1
ATOM 718 C C . ALA A 1 90 ? -3.996 -7.620 1.464 1.00 90.38 9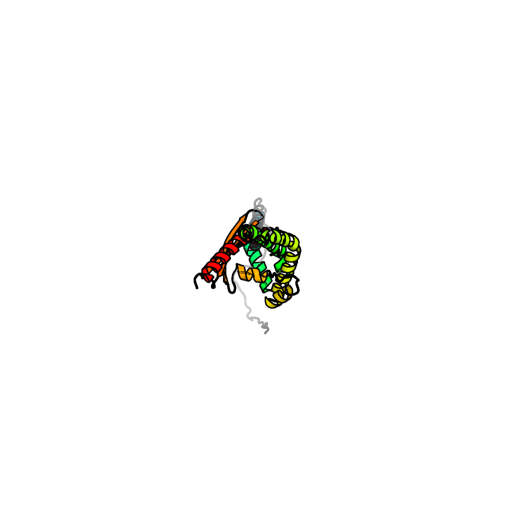0 ALA A C 1
ATOM 720 O O . ALA A 1 90 ? -4.440 -8.082 0.418 1.00 90.38 90 ALA A O 1
ATOM 721 N N . TYR A 1 91 ? -2.997 -8.216 2.126 1.00 88.75 91 TYR A N 1
ATOM 722 C CA . TYR A 1 91 ? -2.364 -9.458 1.660 1.00 88.75 91 TYR A CA 1
ATOM 723 C C . TYR A 1 91 ? -3.359 -10.623 1.567 1.00 88.75 91 TYR A C 1
ATOM 725 O O . TYR A 1 91 ? -3.379 -11.370 0.583 1.00 88.75 91 TYR A O 1
ATOM 733 N N . LYS A 1 92 ? -4.224 -10.753 2.575 1.00 90.06 92 LYS A N 1
ATOM 734 C CA . LYS A 1 92 ? -5.289 -11.750 2.581 1.00 90.06 92 LYS A CA 1
ATOM 735 C C . LYS A 1 92 ? -6.253 -11.544 1.415 1.00 90.06 92 LYS A C 1
ATOM 737 O O . LYS A 1 92 ? -6.560 -12.509 0.735 1.00 90.06 92 LYS A O 1
ATOM 742 N N . ALA A 1 93 ? -6.645 -10.308 1.121 1.00 90.88 93 ALA A N 1
ATOM 743 C CA . ALA A 1 93 ? -7.508 -9.993 -0.014 1.00 90.88 93 ALA A CA 1
ATOM 744 C C . ALA A 1 93 ? -6.878 -10.377 -1.365 1.00 90.88 93 ALA A C 1
ATOM 746 O O . ALA A 1 93 ? -7.580 -10.876 -2.240 1.00 90.88 93 ALA A O 1
ATOM 747 N N . VAL A 1 94 ? -5.553 -10.227 -1.523 1.00 87.44 94 VAL A N 1
ATOM 748 C CA . VAL A 1 94 ? -4.838 -10.749 -2.706 1.00 87.44 94 VAL A CA 1
ATOM 749 C C . VAL A 1 94 ? -4.959 -12.272 -2.796 1.00 87.44 94 VAL A C 1
ATOM 751 O O . VAL A 1 94 ? -5.195 -12.806 -3.875 1.00 87.44 94 VAL A O 1
ATOM 754 N N . THR A 1 95 ? -4.801 -12.962 -1.665 1.00 87.94 95 THR A N 1
ATOM 755 C CA . THR A 1 95 ? -4.853 -14.432 -1.584 1.00 87.94 95 THR A CA 1
ATOM 756 C C . THR A 1 95 ? -6.267 -14.975 -1.808 1.00 87.94 95 THR A C 1
ATOM 758 O O . THR A 1 95 ? -6.439 -15.994 -2.468 1.00 87.94 95 THR A O 1
ATOM 761 N N . ASP A 1 96 ? -7.276 -14.269 -1.301 1.00 91.25 96 ASP A N 1
ATOM 762 C CA . ASP A 1 96 ? -8.696 -14.612 -1.423 1.00 91.25 96 ASP A CA 1
ATOM 763 C C . ASP A 1 96 ? -9.298 -14.138 -2.765 1.00 91.25 96 ASP A C 1
ATOM 765 O O . ASP A 1 96 ? -10.495 -14.299 -2.999 1.00 91.25 96 ASP A O 1
ATOM 769 N N . HIS A 1 97 ? -8.480 -13.558 -3.652 1.00 91.00 97 HIS A N 1
ATOM 770 C CA . HIS A 1 97 ? -8.885 -12.980 -4.937 1.00 91.00 97 HIS A CA 1
ATOM 771 C C . HIS A 1 97 ? -9.975 -11.892 -4.836 1.00 91.00 97 HIS A C 1
ATOM 773 O O . HIS A 1 97 ? -10.730 -11.655 -5.782 1.00 91.00 97 HIS A O 1
ATOM 779 N N . ASP A 1 98 ? -10.045 -11.187 -3.702 1.00 90.44 98 ASP A N 1
ATOM 780 C CA . ASP A 1 98 ? -11.018 -10.123 -3.447 1.00 90.44 98 ASP A CA 1
ATOM 781 C C . ASP A 1 98 ? -10.412 -8.743 -3.741 1.00 90.44 98 ASP A C 1
ATOM 783 O O . ASP A 1 98 ? -9.815 -8.078 -2.887 1.00 90.44 98 ASP A O 1
ATOM 787 N N . ALA A 1 99 ? -10.593 -8.280 -4.979 1.00 88.00 99 ALA A N 1
ATOM 788 C CA . ALA A 1 99 ? -10.116 -6.964 -5.394 1.00 88.00 99 ALA A CA 1
ATOM 789 C C . ALA A 1 99 ? -10.794 -5.808 -4.640 1.00 88.00 99 ALA A C 1
ATOM 791 O O . ALA A 1 99 ? -10.166 -4.772 -4.429 1.00 88.00 99 ALA A O 1
ATOM 792 N N . ALA A 1 100 ? -12.050 -5.965 -4.210 1.00 89.88 100 ALA A N 1
ATOM 793 C CA . ALA A 1 100 ? -12.769 -4.909 -3.502 1.00 89.88 100 ALA A CA 1
ATOM 794 C C . ALA A 1 100 ? -12.252 -4.753 -2.065 1.00 89.88 100 ALA A C 1
ATOM 796 O O . ALA A 1 100 ? -12.057 -3.630 -1.592 1.00 89.88 100 ALA A O 1
ATOM 797 N N . ALA A 1 101 ? -11.981 -5.868 -1.381 1.00 90.56 101 ALA A N 1
ATOM 798 C CA . ALA A 1 101 ? -11.314 -5.847 -0.086 1.00 90.56 101 ALA A CA 1
ATOM 799 C C . ALA A 1 101 ? -9.885 -5.301 -0.206 1.00 90.56 101 ALA A C 1
ATOM 801 O O . ALA A 1 101 ? -9.468 -4.506 0.633 1.00 90.56 101 ALA A O 1
ATOM 802 N N . PHE A 1 102 ? -9.155 -5.644 -1.270 1.00 90.69 102 PHE A N 1
ATOM 803 C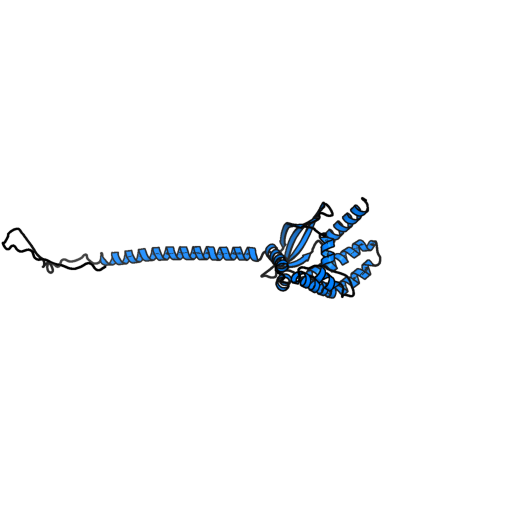 CA . PHE A 1 102 ? -7.816 -5.105 -1.500 1.00 90.69 102 PHE A CA 1
ATOM 804 C C . PHE A 1 102 ? -7.828 -3.576 -1.670 1.00 90.69 102 PHE A C 1
ATOM 806 O O . PHE A 1 102 ? -7.073 -2.877 -0.995 1.00 90.69 102 PHE A O 1
ATOM 813 N N . GLU A 1 103 ? -8.718 -3.039 -2.513 1.00 90.75 103 GLU A N 1
ATOM 814 C CA . GLU A 1 103 ? -8.845 -1.590 -2.744 1.00 90.75 103 GLU A CA 1
ATOM 815 C C . GLU A 1 103 ? -9.297 -0.815 -1.495 1.00 90.75 103 GLU A C 1
ATOM 817 O O . GLU A 1 103 ? -9.008 0.377 -1.371 1.00 90.75 103 GLU A O 1
ATOM 822 N N . ARG A 1 104 ? -9.956 -1.475 -0.532 1.00 92.62 104 ARG A N 1
ATOM 823 C CA . ARG A 1 104 ? -10.250 -0.870 0.775 1.00 92.62 104 ARG A CA 1
ATOM 824 C C . ARG A 1 104 ? -8.958 -0.545 1.527 1.00 92.62 104 ARG A C 1
ATOM 826 O O . ARG A 1 104 ? -8.785 0.583 1.975 1.00 92.62 104 ARG A O 1
ATOM 833 N N . TYR A 1 105 ? -8.034 -1.497 1.618 1.00 92.69 105 TYR A N 1
ATOM 834 C CA . TYR A 1 105 ? -6.797 -1.346 2.393 1.00 92.69 105 TYR A CA 1
ATOM 835 C C . TYR A 1 105 ? -5.638 -0.714 1.611 1.00 92.69 105 TYR A C 1
ATOM 837 O O . TYR A 1 105 ? -4.655 -0.295 2.221 1.00 92.69 105 TYR A O 1
ATOM 845 N N . VAL A 1 106 ? -5.726 -0.610 0.281 1.00 92.88 106 VAL A N 1
ATOM 846 C CA . VAL A 1 106 ? -4.667 -0.043 -0.569 1.00 92.88 106 VAL A CA 1
ATOM 847 C C . VAL A 1 106 ? -5.248 0.950 -1.573 1.00 92.88 106 VAL A C 1
ATOM 849 O O . VAL A 1 106 ? -5.940 0.569 -2.517 1.00 92.88 106 VAL A O 1
ATOM 852 N N . ASP A 1 107 ? -4.882 2.229 -1.448 1.00 93.62 107 ASP A N 1
ATOM 853 C CA . ASP A 1 107 ? -5.176 3.219 -2.485 1.00 93.62 107 ASP A CA 1
ATOM 854 C C . ASP A 1 107 ? -4.135 3.133 -3.603 1.00 93.62 107 ASP A C 1
ATOM 856 O O . ASP A 1 107 ? -3.135 3.855 -3.638 1.00 93.62 107 ASP A O 1
ATOM 860 N N . VAL A 1 108 ? -4.407 2.257 -4.569 1.00 88.38 108 VAL A N 1
ATOM 861 C CA . VAL A 1 108 ? -3.529 2.027 -5.724 1.00 88.38 108 VAL A CA 1
ATOM 862 C C . VAL A 1 108 ? -3.264 3.309 -6.521 1.00 88.38 108 VAL A C 1
ATOM 864 O O . VAL A 1 108 ? -2.188 3.443 -7.102 1.00 88.38 108 VAL A O 1
ATOM 867 N N . SER A 1 109 ? -4.189 4.278 -6.560 1.00 88.56 109 SER A N 1
ATOM 868 C CA . SER A 1 109 ? -3.919 5.534 -7.277 1.00 88.56 109 SER A CA 1
ATOM 869 C C . SER A 1 109 ? -3.015 6.469 -6.516 1.00 88.56 109 SER A C 1
ATOM 871 O O . SER A 1 109 ? -2.152 7.076 -7.148 1.00 88.56 109 SER A O 1
ATOM 873 N N . SER A 1 110 ? -3.188 6.588 -5.200 1.00 90.38 110 SER A N 1
ATOM 874 C CA . SER A 1 110 ? -2.248 7.355 -4.388 1.00 90.38 110 SER A CA 1
ATOM 875 C C . SER A 1 110 ? -0.857 6.730 -4.471 1.00 90.38 110 SER A C 1
ATOM 877 O O . SER A 1 110 ? 0.094 7.434 -4.805 1.00 90.38 110 SER A O 1
ATOM 879 N N . VAL A 1 111 ? -0.756 5.403 -4.315 1.00 88.19 111 VAL A N 1
ATOM 880 C CA . VAL A 1 111 ? 0.520 4.674 -4.389 1.00 88.19 111 VAL A CA 1
ATOM 881 C C . VAL A 1 111 ? 1.170 4.858 -5.758 1.00 88.19 111 VAL A C 1
ATOM 883 O O . VAL A 1 111 ? 2.328 5.249 -5.855 1.00 88.19 111 VAL A O 1
ATOM 886 N N . THR A 1 112 ? 0.428 4.649 -6.847 1.00 84.25 112 THR A N 1
ATOM 887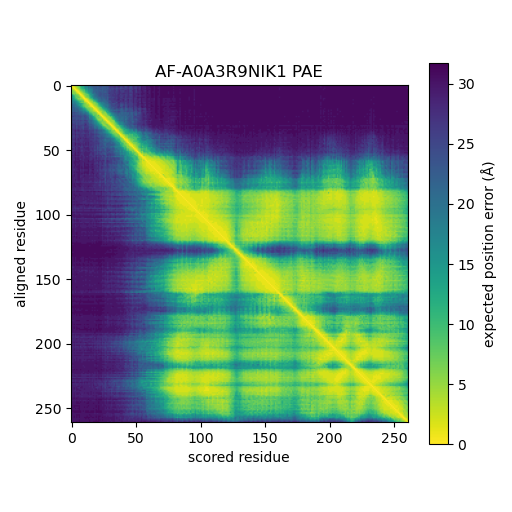 C CA . THR A 1 112 ? 0.961 4.857 -8.205 1.00 84.25 112 THR A CA 1
ATOM 888 C C . THR A 1 112 ? 1.350 6.311 -8.432 1.00 84.25 112 THR A C 1
ATOM 890 O O . THR A 1 112 ? 2.378 6.607 -9.037 1.00 84.25 112 THR A O 1
ATOM 893 N N . GLY A 1 113 ? 0.534 7.236 -7.936 1.00 85.62 113 GLY A N 1
ATOM 894 C CA . GLY A 1 113 ? 0.779 8.656 -8.060 1.00 85.62 113 GLY A CA 1
ATOM 895 C C . GLY A 1 113 ? 2.062 9.093 -7.358 1.00 85.62 113 GLY A C 1
ATOM 896 O O . GLY A 1 113 ? 2.844 9.833 -7.955 1.00 85.62 113 GLY A O 1
ATOM 897 N N . SER A 1 114 ? 2.291 8.619 -6.132 1.00 87.06 114 SER A N 1
ATOM 898 C CA . SER A 1 114 ? 3.505 8.908 -5.370 1.00 87.06 114 SER A CA 1
ATOM 899 C C . SER A 1 114 ? 4.730 8.256 -6.012 1.00 87.06 114 SER A C 1
ATOM 901 O O . SER A 1 114 ? 5.772 8.895 -6.119 1.00 87.06 114 SER A O 1
ATOM 903 N N . LEU A 1 115 ? 4.598 7.031 -6.537 1.00 82.19 115 LEU A N 1
ATOM 904 C CA . LEU A 1 115 ? 5.660 6.350 -7.282 1.00 82.19 115 LEU A CA 1
ATOM 905 C C . LEU A 1 115 ? 6.092 7.150 -8.515 1.00 82.19 115 LEU A C 1
ATOM 907 O O . LEU A 1 115 ? 7.284 7.383 -8.717 1.00 82.19 115 LEU A O 1
ATOM 911 N N . VAL A 1 116 ? 5.132 7.611 -9.321 1.00 80.12 116 VAL A N 1
ATOM 912 C CA . VAL A 1 116 ? 5.400 8.452 -10.497 1.00 80.12 116 VAL A CA 1
ATOM 913 C C . VAL A 1 116 ? 6.097 9.749 -10.086 1.00 80.12 116 VAL A C 1
ATOM 915 O O . VAL A 1 116 ? 7.076 10.138 -10.724 1.00 80.12 116 VAL A O 1
ATOM 918 N N . ASP A 1 117 ? 5.650 10.393 -9.005 1.00 83.25 117 ASP A N 1
ATOM 919 C CA . ASP A 1 117 ? 6.267 11.622 -8.501 1.00 83.25 117 ASP A CA 1
ATOM 920 C C . ASP A 1 117 ? 7.702 11.393 -7.999 1.00 83.25 117 ASP A C 1
ATOM 922 O O . ASP A 1 117 ? 8.593 12.182 -8.324 1.00 83.25 117 ASP A O 1
ATOM 926 N N . GLN A 1 118 ? 7.959 10.304 -7.267 1.00 81.00 118 GLN A N 1
ATOM 927 C CA . GLN A 1 118 ? 9.292 9.955 -6.767 1.00 81.00 118 GLN A CA 1
ATOM 928 C C . GLN A 1 118 ? 10.253 9.590 -7.907 1.00 81.00 118 GLN A C 1
ATOM 930 O O . GLN A 1 118 ? 11.394 10.057 -7.927 1.00 81.00 118 GLN A O 1
ATOM 935 N N . VAL A 1 119 ? 9.796 8.829 -8.908 1.00 75.62 119 VAL A N 1
ATOM 936 C CA . VAL A 1 119 ? 10.585 8.530 -10.116 1.00 75.62 119 VAL A CA 1
ATOM 937 C C . VAL A 1 119 ? 10.885 9.810 -10.895 1.00 75.62 119 VAL A C 1
ATOM 939 O O . VAL A 1 119 ? 12.024 10.023 -11.306 1.00 75.62 119 VAL A O 1
ATOM 942 N N . ALA A 1 120 ? 9.902 10.697 -11.054 1.00 76.12 120 ALA A N 1
ATOM 943 C CA . ALA A 1 120 ? 10.065 11.977 -11.739 1.00 76.12 120 ALA A CA 1
ATOM 944 C C . ALA A 1 120 ? 10.968 12.966 -10.972 1.00 76.12 120 ALA A C 1
ATOM 946 O O . ALA A 1 120 ? 11.644 13.804 -11.574 1.00 76.12 120 ALA A O 1
ATOM 947 N N . ALA A 1 121 ? 11.000 12.897 -9.638 1.00 76.56 121 ALA A N 1
ATOM 948 C CA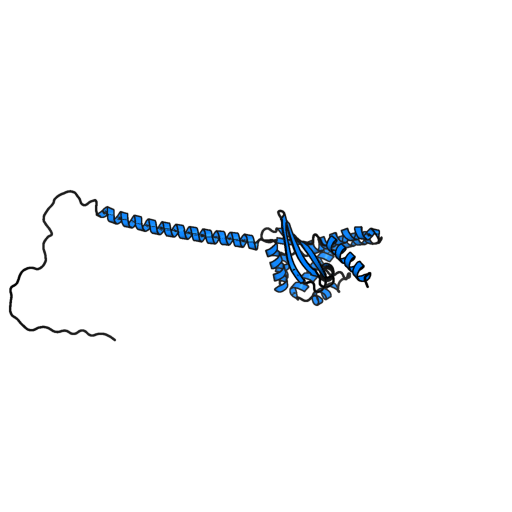 . ALA A 1 121 ? 11.950 13.645 -8.817 1.00 76.56 121 ALA A CA 1
ATOM 949 C C 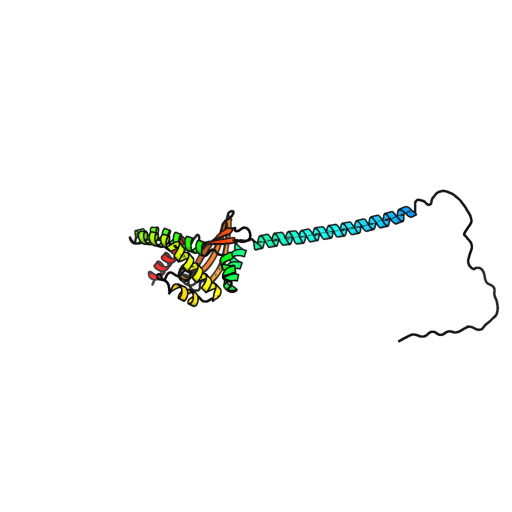. ALA A 1 121 ? 13.375 13.098 -8.991 1.00 76.56 121 ALA A C 1
ATOM 951 O O . ALA A 1 121 ? 14.333 13.864 -9.144 1.00 76.56 121 ALA A O 1
ATOM 952 N N . GLN A 1 122 ? 13.509 11.775 -9.057 1.00 69.38 122 GLN A N 1
ATOM 953 C CA . GLN A 1 122 ? 14.791 11.105 -9.215 1.00 69.38 122 GLN A CA 1
ATOM 954 C C . GLN A 1 122 ? 15.349 11.216 -10.641 1.00 69.38 122 GLN A C 1
ATOM 956 O O . GLN A 1 122 ? 16.564 11.312 -10.814 1.00 69.38 122 GLN A O 1
ATOM 961 N N . SER A 1 123 ? 14.493 11.290 -11.664 1.00 63.03 123 SER A N 1
ATOM 962 C CA . SER A 1 123 ? 14.905 11.530 -13.050 1.00 63.03 123 SER A CA 1
ATOM 963 C C . SER A 1 123 ? 15.527 12.912 -13.236 1.00 63.03 123 SER A C 1
ATOM 965 O O . SER A 1 123 ? 16.401 13.058 -14.080 1.00 63.03 123 SER A O 1
ATOM 967 N N . SER A 1 124 ? 15.157 13.913 -12.427 1.00 57.41 124 SER A N 1
ATOM 968 C CA . SER A 1 124 ? 15.887 15.190 -12.372 1.00 57.41 124 SER A CA 1
ATOM 969 C C . SER A 1 124 ? 17.293 15.040 -11.777 1.00 57.41 124 SER A C 1
ATOM 971 O O . SER A 1 124 ? 18.223 15.661 -12.281 1.00 57.41 124 SER A O 1
ATOM 973 N N . ALA A 1 125 ? 17.475 14.189 -10.761 1.00 54.53 125 ALA A N 1
ATOM 974 C CA . ALA A 1 125 ? 18.790 13.913 -10.170 1.00 54.53 125 ALA A CA 1
ATOM 975 C C . ALA A 1 125 ? 19.690 13.068 -11.096 1.00 54.53 125 ALA A C 1
ATOM 977 O O . ALA A 1 125 ? 20.899 13.271 -11.143 1.00 54.53 125 ALA A O 1
ATOM 978 N N . LEU A 1 126 ? 19.097 12.156 -11.874 1.00 50.88 126 LEU A N 1
ATOM 979 C CA . LEU A 1 126 ? 19.763 11.418 -12.958 1.00 50.88 126 LEU A CA 1
ATOM 980 C C . LEU A 1 126 ? 19.912 12.266 -14.243 1.00 50.88 126 LEU A C 1
ATOM 982 O O . LEU A 1 126 ? 20.722 11.951 -15.112 1.00 50.88 126 LEU A O 1
ATOM 986 N N . GLY A 1 127 ? 19.146 13.354 -14.354 1.00 45.03 127 GLY A N 1
ATOM 987 C CA . GLY A 1 127 ? 19.021 14.234 -15.519 1.00 45.03 127 GLY A CA 1
ATOM 988 C C . GLY A 1 127 ? 20.197 15.179 -15.748 1.00 45.03 127 GLY A C 1
ATOM 989 O O . GLY A 1 127 ? 20.285 15.762 -16.823 1.00 45.03 127 GLY A O 1
ATOM 990 N N . VAL A 1 128 ? 21.156 15.257 -14.817 1.00 47.69 128 VAL A N 1
ATOM 991 C CA . VAL A 1 128 ? 22.478 15.861 -15.087 1.00 47.69 128 VAL A CA 1
ATOM 992 C C . VAL A 1 128 ? 23.193 15.129 -16.241 1.00 47.69 128 VAL A C 1
ATOM 994 O O . VAL A 1 128 ? 24.077 15.696 -16.873 1.00 47.69 128 VAL A O 1
ATOM 997 N N . LEU A 1 129 ? 22.778 13.897 -16.570 1.00 46.72 129 LEU A N 1
ATOM 998 C CA . LEU A 1 129 ? 23.374 13.070 -17.621 1.00 46.72 129 LEU A CA 1
ATOM 999 C C . LEU A 1 129 ? 22.501 12.891 -18.882 1.00 46.72 129 LEU A C 1
ATOM 1001 O O . LEU A 1 129 ? 22.962 12.251 -19.823 1.00 46.72 129 LEU A O 1
ATOM 1005 N N . ASN A 1 130 ? 21.265 13.419 -18.951 1.00 48.69 130 ASN A N 1
ATOM 1006 C CA . ASN A 1 130 ? 20.420 13.283 -20.152 1.00 48.69 130 ASN A CA 1
ATOM 1007 C C . ASN A 1 130 ? 19.407 14.446 -20.321 1.00 48.69 130 ASN A C 1
ATOM 1009 O O . ASN A 1 130 ? 18.479 14.559 -19.510 1.00 48.69 130 ASN A O 1
ATOM 1013 N N . PRO A 1 131 ? 19.501 15.267 -21.392 1.00 52.69 131 PRO A N 1
ATOM 1014 C CA . PRO A 1 131 ? 18.608 16.412 -21.636 1.00 52.69 131 PRO A CA 1
ATOM 1015 C C . PRO A 1 131 ? 17.117 16.046 -21.797 1.00 52.69 131 PRO A C 1
ATOM 1017 O O . PRO A 1 131 ? 16.257 16.916 -21.675 1.00 52.69 131 PRO A O 1
ATOM 1020 N N . GLY A 1 132 ? 16.771 14.766 -21.992 1.00 59.84 132 GLY A N 1
ATOM 1021 C CA . GLY A 1 132 ? 15.378 14.294 -22.018 1.00 59.84 132 GLY A CA 1
ATOM 1022 C C . GLY A 1 132 ? 14.673 14.229 -20.651 1.00 59.84 132 GLY A C 1
ATOM 1023 O O . GLY A 1 132 ? 13.452 14.065 -20.599 1.00 59.84 132 GLY A O 1
ATOM 1024 N N . GLY A 1 133 ? 15.399 14.368 -19.533 1.00 62.69 133 GLY A N 1
ATOM 1025 C CA . GLY A 1 133 ? 14.848 14.179 -18.182 1.00 62.69 133 GLY A CA 1
ATOM 1026 C C . GLY A 1 133 ? 13.750 15.179 -17.792 1.00 62.69 133 GLY A C 1
ATOM 1027 O O . GLY A 1 133 ? 12.808 14.820 -17.081 1.00 62.69 133 GLY A O 1
ATOM 1028 N N . PHE A 1 134 ? 13.826 16.417 -18.292 1.00 65.62 134 PHE A N 1
ATOM 1029 C CA . PHE A 1 134 ? 12.838 17.464 -18.001 1.00 65.62 134 PHE A CA 1
ATOM 1030 C C . PHE A 1 134 ? 11.530 17.262 -18.781 1.00 65.62 134 PHE A C 1
ATOM 1032 O O . PHE A 1 134 ? 10.445 17.380 -18.210 1.00 65.62 134 PHE A O 1
ATOM 1039 N N . ALA A 1 135 ? 11.628 16.881 -20.060 1.00 71.56 135 ALA A N 1
ATOM 1040 C CA . ALA A 1 135 ? 10.474 16.534 -20.890 1.00 71.56 135 ALA A CA 1
ATOM 1041 C C . ALA A 1 135 ? 9.747 15.291 -20.348 1.00 71.56 135 ALA A C 1
ATOM 1043 O O . ALA A 1 135 ? 8.522 15.284 -20.238 1.00 71.56 135 ALA A O 1
ATOM 1044 N N . MET A 1 136 ? 10.508 14.282 -19.906 1.00 73.44 136 MET A N 1
ATOM 1045 C CA . MET A 1 136 ? 9.973 13.075 -19.273 1.00 73.44 136 MET A CA 1
ATOM 1046 C C . MET A 1 136 ? 9.207 13.393 -17.979 1.00 73.44 136 MET A C 1
ATOM 1048 O O . MET A 1 136 ? 8.096 12.908 -17.783 1.00 73.44 136 MET A O 1
ATOM 1052 N N . LYS A 1 137 ? 9.745 14.265 -17.115 1.00 75.56 137 LYS A N 1
ATOM 1053 C CA . LYS A 1 137 ? 9.065 14.712 -15.886 1.00 75.56 137 LYS A CA 1
ATOM 1054 C C . LYS A 1 137 ? 7.724 15.398 -16.171 1.00 75.56 137 LYS A C 1
ATOM 1056 O O . LYS A 1 137 ? 6.749 15.150 -15.461 1.00 75.56 137 LYS A O 1
ATOM 1061 N N . GLY A 1 138 ? 7.674 16.252 -17.195 1.00 75.31 138 GLY A N 1
ATOM 1062 C CA . GLY A 1 138 ? 6.437 16.899 -17.641 1.00 75.31 138 GLY A CA 1
ATOM 1063 C C . GLY A 1 138 ? 5.404 15.887 -18.141 1.00 75.31 138 GLY A C 1
ATOM 1064 O O . GLY A 1 138 ? 4.253 15.921 -17.709 1.00 75.31 138 GLY A O 1
ATOM 1065 N N . ALA A 1 139 ? 5.834 14.937 -18.976 1.00 79.44 139 ALA A N 1
ATOM 1066 C CA . ALA A 1 139 ? 4.976 13.874 -19.492 1.00 79.44 139 ALA A CA 1
ATOM 1067 C C . ALA A 1 139 ? 4.420 12.972 -18.373 1.00 79.44 139 ALA A C 1
ATOM 1069 O O . ALA A 1 139 ? 3.212 12.759 -18.309 1.00 79.44 139 ALA A O 1
ATOM 1070 N N . LEU A 1 140 ? 5.260 12.508 -17.438 1.00 78.69 140 LEU A N 1
ATOM 1071 C CA . LEU A 1 140 ? 4.829 11.656 -16.318 1.00 78.69 140 LEU A CA 1
ATOM 1072 C C . LEU A 1 140 ? 3.752 12.325 -15.457 1.00 78.69 140 LEU A C 1
ATOM 1074 O O . LEU A 1 140 ? 2.786 11.675 -15.063 1.00 78.69 140 LEU A O 1
ATOM 1078 N N . ARG A 1 141 ? 3.885 13.629 -15.196 1.00 80.31 141 ARG A N 1
ATOM 1079 C CA . ARG A 1 141 ? 2.893 14.388 -14.422 1.00 80.31 141 ARG A CA 1
ATOM 1080 C C . ARG A 1 141 ? 1.552 14.508 -15.140 1.00 80.31 141 ARG A C 1
ATOM 1082 O O . ARG A 1 141 ? 0.519 14.365 -14.495 1.00 80.31 141 ARG A O 1
ATOM 1089 N N . LEU A 1 142 ? 1.565 14.736 -16.453 1.00 84.12 142 LEU A N 1
ATOM 1090 C CA . LEU A 1 142 ? 0.344 14.815 -17.262 1.00 84.12 142 LEU A CA 1
ATOM 1091 C C . LEU A 1 142 ? -0.350 13.454 -17.392 1.00 84.12 142 LEU A C 1
ATOM 1093 O O . LEU A 1 142 ? -1.577 13.384 -17.383 1.00 84.12 142 LEU A O 1
ATOM 1097 N N . LEU A 1 143 ? 0.425 12.370 -17.470 1.00 83.19 143 LEU A N 1
ATOM 1098 C CA . LEU A 1 143 ? -0.100 11.012 -17.600 1.00 83.19 143 LEU A CA 1
ATOM 1099 C C . LEU A 1 143 ? -0.372 10.331 -16.253 1.00 83.19 143 LEU A C 1
ATOM 1101 O O . LEU A 1 143 ? -0.944 9.245 -16.239 1.00 83.19 143 LEU A O 1
ATOM 1105 N N . LYS A 1 144 ? -0.056 10.968 -15.119 1.00 84.62 144 LYS A N 1
ATOM 1106 C CA . LYS A 1 144 ? -0.329 10.468 -13.761 1.00 84.62 144 LYS A CA 1
ATOM 1107 C C . LYS A 1 144 ? -1.740 9.876 -13.581 1.00 84.62 144 LYS A C 1
ATOM 1109 O O . LYS A 1 144 ? -1.813 8.739 -13.120 1.00 84.62 144 LYS A O 1
ATOM 1114 N N . PRO A 1 145 ? -2.853 10.548 -13.955 1.00 85.88 145 PRO A N 1
ATOM 1115 C CA . PRO A 1 145 ? -4.188 9.963 -13.799 1.00 85.88 145 PRO A CA 1
ATOM 1116 C C . PRO A 1 145 ? -4.399 8.722 -14.678 1.00 85.88 145 PRO A C 1
ATOM 1118 O O . PRO A 1 145 ? -5.000 7.748 -14.227 1.00 85.88 145 PRO A O 1
ATOM 1121 N N . GLN A 1 146 ? -3.861 8.718 -15.903 1.00 84.38 146 GLN A N 1
ATOM 1122 C CA . GLN A 1 146 ? -3.950 7.564 -16.803 1.00 84.38 146 GLN A CA 1
ATOM 1123 C C . GLN A 1 146 ? -3.132 6.381 -16.275 1.00 84.38 146 GLN A C 1
ATOM 1125 O O . GLN A 1 146 ? -3.621 5.255 -16.270 1.00 84.38 146 GLN A O 1
ATOM 1130 N N . LEU A 1 147 ? -1.921 6.634 -15.772 1.00 82.00 147 LEU A N 1
ATOM 1131 C CA . LEU A 1 147 ? -1.056 5.629 -15.152 1.00 82.00 147 LEU A CA 1
ATOM 1132 C C . LEU A 1 147 ? -1.684 5.059 -13.877 1.00 82.00 147 LEU A C 1
ATOM 1134 O O . LEU A 1 147 ? -1.657 3.852 -13.671 1.00 82.00 147 LEU A O 1
ATOM 1138 N N . ALA A 1 148 ? -2.311 5.901 -13.057 1.00 86.12 148 ALA A N 1
ATOM 1139 C CA . ALA A 1 148 ? -3.008 5.477 -11.848 1.00 86.12 148 ALA A CA 1
ATOM 1140 C C . ALA A 1 148 ? -4.230 4.591 -12.156 1.00 86.12 148 ALA A C 1
ATOM 1142 O O . ALA A 1 148 ? -4.458 3.580 -11.488 1.00 86.12 148 ALA A O 1
ATOM 1143 N N . GLN A 1 149 ? -4.994 4.920 -13.201 1.00 85.44 149 GLN A N 1
ATOM 1144 C CA . GLN A 1 149 ? -6.106 4.085 -13.664 1.00 85.44 149 GLN A CA 1
ATOM 1145 C C . GLN A 1 149 ? -5.614 2.763 -14.270 1.00 85.44 149 GLN A C 1
ATOM 1147 O O . GLN A 1 149 ? -6.179 1.700 -14.010 1.00 85.44 149 GLN A O 1
ATOM 1152 N N . ALA A 1 150 ? -4.537 2.826 -15.049 1.00 83.88 150 ALA A N 1
ATOM 1153 C CA . ALA A 1 150 ? -3.881 1.675 -15.648 1.00 83.88 150 ALA A CA 1
ATOM 1154 C C . ALA A 1 150 ? -3.357 0.696 -14.582 1.00 83.88 150 ALA A C 1
ATOM 1156 O O . ALA A 1 150 ? -3.590 -0.512 -14.691 1.00 83.88 150 ALA A O 1
ATOM 1157 N N . ALA A 1 151 ? -2.725 1.232 -13.538 1.00 84.06 151 ALA A N 1
ATOM 1158 C CA . ALA A 1 151 ? -2.250 0.505 -12.371 1.00 84.06 151 ALA A CA 1
ATOM 1159 C C . ALA A 1 151 ? -3.386 -0.166 -11.603 1.00 84.06 151 ALA A C 1
ATOM 1161 O O . ALA A 1 151 ? -3.313 -1.358 -11.325 1.00 84.06 151 ALA A O 1
ATOM 1162 N N . ARG A 1 152 ? -4.469 0.571 -11.318 1.00 86.12 152 ARG A N 1
ATOM 1163 C CA . ARG A 1 152 ? -5.670 0.019 -10.671 1.00 86.12 152 ARG A CA 1
ATOM 1164 C C . ARG A 1 152 ? -6.200 -1.199 -11.418 1.00 86.12 152 ARG A C 1
ATOM 1166 O O . ARG A 1 152 ? -6.410 -2.236 -10.809 1.00 86.12 152 ARG A O 1
ATOM 1173 N N . GLN A 1 153 ? -6.362 -1.104 -12.738 1.00 86.19 153 GLN A N 1
ATOM 1174 C CA . GLN A 1 153 ? -6.849 -2.225 -13.551 1.00 86.19 153 GLN A CA 1
ATOM 1175 C C . GLN A 1 153 ? -5.896 -3.424 -13.558 1.00 86.19 153 GLN A C 1
ATOM 1177 O O . GLN A 1 153 ? -6.349 -4.566 -13.559 1.00 86.19 153 GLN A O 1
ATOM 1182 N N . GLU A 1 154 ? -4.590 -3.168 -13.599 1.00 84.31 154 GLU A N 1
ATOM 1183 C CA . GLU A 1 154 ? -3.565 -4.211 -13.597 1.00 84.31 154 GLU A CA 1
ATOM 1184 C C . GLU A 1 154 ? -3.532 -4.949 -12.255 1.00 84.31 154 GLU A C 1
ATOM 1186 O O . GLU A 1 154 ? -3.605 -6.176 -12.229 1.00 84.31 154 GLU A O 1
ATOM 1191 N N . VAL A 1 155 ? -3.510 -4.204 -11.146 1.00 85.06 155 VAL A N 1
ATOM 1192 C CA . VAL A 1 155 ? -3.546 -4.759 -9.789 1.00 85.06 155 VAL A CA 1
ATOM 1193 C C . VAL A 1 155 ? -4.861 -5.489 -9.545 1.00 85.06 155 VAL A C 1
ATOM 1195 O O . VAL A 1 155 ? -4.838 -6.615 -9.064 1.00 85.06 155 VAL A O 1
ATOM 1198 N N . LYS A 1 156 ? -5.996 -4.914 -9.953 1.00 86.44 156 LYS A N 1
ATOM 1199 C CA . LYS A 1 156 ? -7.302 -5.572 -9.868 1.00 86.44 156 LYS A CA 1
ATOM 1200 C C . LYS A 1 156 ? -7.302 -6.918 -10.589 1.00 86.44 156 LYS A C 1
ATOM 1202 O O . LYS A 1 156 ? -7.660 -7.919 -9.983 1.00 86.44 156 LYS A O 1
ATOM 1207 N N . ARG A 1 157 ? -6.830 -6.969 -11.842 1.00 85.38 157 ARG A N 1
ATOM 1208 C CA . ARG A 1 157 ? -6.714 -8.241 -12.574 1.00 85.38 157 ARG A CA 1
ATOM 1209 C C . ARG A 1 157 ? -5.761 -9.215 -11.899 1.00 85.38 157 ARG A C 1
ATOM 1211 O O . ARG A 1 157 ? -6.052 -10.405 -11.870 1.00 85.38 157 ARG A O 1
ATOM 1218 N N . TYR A 1 158 ? -4.631 -8.741 -11.386 1.00 84.88 158 TYR A N 1
ATOM 1219 C CA . TYR A 1 158 ? -3.684 -9.593 -10.674 1.00 84.88 158 TYR A CA 1
ATOM 1220 C C . TYR A 1 158 ? -4.312 -10.210 -9.422 1.00 84.88 158 TYR A C 1
ATOM 1222 O O . TYR A 1 158 ? -4.179 -11.410 -9.213 1.00 84.88 158 TYR A O 1
ATOM 1230 N N . VAL A 1 159 ? -5.050 -9.418 -8.642 1.00 87.44 159 VAL A N 1
ATOM 1231 C CA . VAL A 1 159 ? -5.784 -9.902 -7.469 1.00 87.44 159 VAL A CA 1
ATOM 1232 C C . VAL A 1 159 ? -6.862 -10.898 -7.885 1.00 87.44 159 VAL A C 1
ATOM 1234 O O . VAL A 1 159 ? -6.887 -11.995 -7.350 1.00 87.44 159 VAL A O 1
ATOM 1237 N N . GLU A 1 160 ? -7.688 -10.586 -8.885 1.00 86.75 160 GLU A N 1
ATOM 1238 C CA . GLU A 1 160 ? -8.786 -11.463 -9.329 1.00 86.75 160 GLU A CA 1
ATOM 1239 C C . GLU A 1 160 ? -8.306 -12.787 -9.944 1.00 86.75 160 GLU A C 1
ATOM 1241 O O . GLU A 1 160 ? -8.962 -13.813 -9.797 1.00 86.75 160 GLU A O 1
ATOM 1246 N N . THR A 1 161 ? -7.183 -12.776 -10.668 1.00 83.31 161 THR A N 1
ATOM 1247 C CA . THR A 1 161 ? -6.718 -13.944 -11.441 1.00 83.31 161 THR A CA 1
ATOM 1248 C C . THR A 1 161 ? -5.559 -14.692 -10.791 1.00 83.31 161 THR A C 1
ATOM 1250 O O . THR A 1 161 ? -5.250 -15.807 -11.206 1.00 83.31 161 THR A O 1
ATOM 1253 N N . GLY A 1 162 ? -4.858 -14.072 -9.838 1.00 74.50 162 GLY A N 1
ATOM 1254 C CA . GLY A 1 162 ? -3.613 -14.588 -9.266 1.00 74.50 162 GLY A CA 1
ATOM 1255 C C . GLY A 1 162 ? -2.454 -14.709 -10.262 1.00 74.50 162 GLY A C 1
ATOM 1256 O O . GLY A 1 162 ? -1.397 -15.226 -9.904 1.00 74.50 162 GLY A O 1
ATOM 1257 N N . SER A 1 163 ? -2.630 -14.272 -11.516 1.00 72.31 163 SER A N 1
ATOM 1258 C CA . SER A 1 163 ? -1.660 -14.475 -12.590 1.00 72.31 163 SER A CA 1
ATOM 1259 C C . SER A 1 163 ? -1.036 -13.148 -13.036 1.00 72.31 163 SER A C 1
ATOM 1261 O O . SER A 1 163 ? -1.739 -12.264 -13.541 1.00 72.31 163 SER A O 1
ATOM 1263 N N . PRO A 1 164 ? 0.300 -13.006 -12.946 1.00 68.56 164 PRO A N 1
ATOM 1264 C CA . PRO A 1 164 ? 0.995 -11.846 -13.496 1.00 68.56 164 PRO A CA 1
ATOM 1265 C C . PRO A 1 164 ? 0.917 -11.789 -15.031 1.00 68.56 164 PRO A C 1
ATOM 1267 O O . PRO A 1 164 ? 0.974 -10.701 -15.597 1.00 68.56 164 PRO A O 1
ATOM 1270 N N . GLN A 1 165 ? 0.726 -12.921 -15.719 1.00 67.12 165 GLN A N 1
ATOM 1271 C CA . GLN A 1 165 ? 0.544 -12.967 -17.175 1.00 67.12 165 GLN A CA 1
ATOM 1272 C C . GLN A 1 165 ? -0.794 -12.345 -17.592 1.00 67.12 165 GLN A C 1
ATOM 1274 O O . GLN A 1 165 ? -0.828 -11.488 -18.474 1.00 67.12 165 GLN A O 1
ATOM 1279 N N . ALA A 1 166 ? -1.884 -12.697 -16.906 1.00 67.19 166 ALA A N 1
ATOM 1280 C CA . ALA A 1 166 ? -3.203 -12.125 -17.174 1.00 67.19 166 ALA A CA 1
ATOM 1281 C C . ALA A 1 166 ? -3.255 -10.614 -16.884 1.00 67.19 166 ALA A C 1
ATOM 1283 O O . ALA A 1 166 ? -3.981 -9.876 -17.554 1.00 67.19 166 ALA A O 1
ATOM 1284 N N . ALA A 1 167 ? -2.482 -10.133 -15.908 1.00 68.62 167 ALA A N 1
ATOM 1285 C CA . ALA A 1 167 ?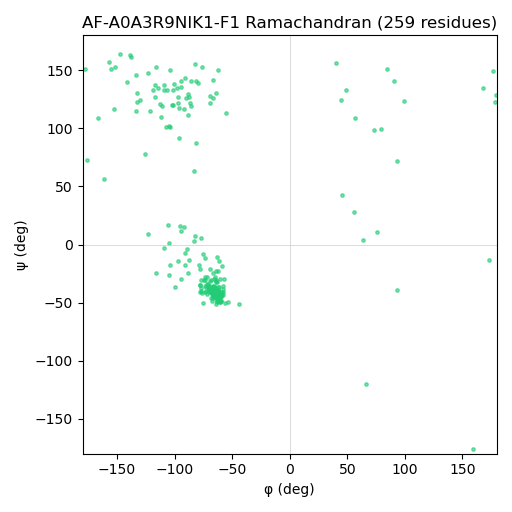 -2.321 -8.705 -15.643 1.00 68.62 167 ALA A CA 1
ATOM 1286 C C . ALA A 1 167 ? -1.456 -8.006 -16.714 1.00 68.62 167 ALA A C 1
ATOM 1288 O O . ALA A 1 167 ? -1.813 -6.918 -17.173 1.00 68.62 167 ALA A O 1
ATOM 1289 N N . ALA A 1 168 ? -0.384 -8.650 -17.187 1.00 65.19 168 ALA A N 1
ATOM 1290 C CA . ALA A 1 168 ? 0.484 -8.127 -18.244 1.00 65.19 168 ALA A CA 1
ATOM 1291 C C . ALA A 1 168 ? -0.245 -7.974 -19.592 1.00 65.19 168 ALA A C 1
ATOM 1293 O O . ALA A 1 168 ? -0.114 -6.942 -20.245 1.00 65.19 168 ALA A O 1
ATOM 1294 N N . GLU A 1 169 ? -1.112 -8.919 -19.966 1.00 66.50 169 GLU A N 1
ATOM 1295 C CA . GLU A 1 169 ? -1.966 -8.804 -21.162 1.00 66.50 169 GLU A CA 1
ATOM 1296 C C . GLU A 1 169 ? -2.950 -7.619 -21.095 1.00 66.50 169 GLU A C 1
ATOM 1298 O O . GLU A 1 169 ? -3.442 -7.132 -22.117 1.00 66.50 169 GLU A O 1
ATOM 1303 N N . ALA A 1 170 ? -3.274 -7.143 -19.887 1.00 64.12 170 ALA A N 1
ATOM 1304 C CA . ALA A 1 170 ? -4.044 -5.916 -19.685 1.00 64.12 170 ALA A CA 1
ATOM 1305 C C . ALA A 1 170 ? -3.227 -4.658 -19.983 1.00 64.12 170 ALA A C 1
ATOM 1307 O O . ALA A 1 170 ? -3.778 -3.666 -20.467 1.00 64.12 170 ALA A O 1
ATOM 1308 N N . ALA A 1 171 ? -1.937 -4.703 -19.656 1.00 62.62 171 ALA A N 1
ATOM 1309 C CA . ALA A 1 171 ? -1.004 -3.606 -19.844 1.00 62.62 171 ALA A CA 1
ATOM 1310 C C . ALA A 1 171 ? -0.544 -3.488 -21.305 1.00 62.62 171 ALA A C 1
ATOM 1312 O O . ALA A 1 171 ? -0.415 -2.372 -21.800 1.00 62.62 171 ALA A O 1
ATOM 1313 N N . ASP A 1 172 ? -0.395 -4.609 -22.015 1.00 61.19 172 ASP A N 1
ATOM 1314 C CA . ASP A 1 172 ? 0.143 -4.658 -23.385 1.00 61.19 172 ASP A CA 1
ATOM 1315 C C . ASP A 1 172 ? -0.784 -4.031 -24.444 1.00 61.19 172 ASP A C 1
ATOM 1317 O O . ASP A 1 172 ? -0.344 -3.589 -25.501 1.00 61.19 172 ASP A O 1
ATOM 1321 N N . LYS A 1 173 ? -2.086 -3.904 -24.153 1.00 59.03 173 LYS A N 1
ATOM 1322 C CA . LYS A 1 173 ? -3.059 -3.239 -25.045 1.00 59.03 173 LYS A CA 1
ATOM 1323 C C . LYS A 1 173 ? -2.978 -1.706 -25.019 1.00 59.03 173 LYS A C 1
ATOM 1325 O O . LYS A 1 173 ? -3.842 -1.039 -25.589 1.00 59.03 173 LYS A O 1
ATOM 1330 N N . ARG A 1 174 ? -2.002 -1.127 -24.315 1.00 65.56 174 ARG A N 1
ATOM 1331 C CA . ARG A 1 174 ? -1.899 0.318 -24.071 1.00 65.56 174 ARG A CA 1
ATOM 1332 C C . ARG A 1 174 ? -0.820 0.943 -24.960 1.00 65.56 174 ARG A C 1
ATOM 1334 O O . ARG A 1 174 ? 0.190 0.305 -25.235 1.00 65.56 174 ARG A O 1
ATOM 1341 N N . PRO A 1 175 ? -0.969 2.223 -25.347 1.00 53.22 175 PRO A N 1
ATOM 1342 C CA . PRO A 1 175 ? 0.030 2.929 -26.155 1.00 53.22 175 PRO A CA 1
ATOM 1343 C C . PRO A 1 175 ? 1.393 3.095 -25.452 1.00 53.22 175 PRO A C 1
ATOM 1345 O O . PRO A 1 175 ? 2.366 3.476 -26.094 1.00 53.22 175 PRO A O 1
ATOM 1348 N N . MET A 1 176 ? 1.482 2.806 -24.147 1.00 59.28 176 MET A N 1
ATOM 1349 C CA . MET A 1 176 ? 2.729 2.772 -23.383 1.00 59.28 176 MET A CA 1
ATOM 1350 C C . MET A 1 176 ? 2.826 1.471 -22.582 1.00 59.28 176 MET A C 1
ATOM 1352 O O . MET A 1 176 ? 1.957 1.190 -21.755 1.00 59.28 176 MET A O 1
ATOM 1356 N N . ASN A 1 177 ? 3.914 0.723 -22.774 1.00 58.62 177 ASN A N 1
ATOM 1357 C CA . ASN A 1 177 ? 4.200 -0.519 -22.052 1.00 58.62 177 ASN A CA 1
ATOM 1358 C C . ASN A 1 177 ? 4.853 -0.231 -20.685 1.00 58.62 177 ASN A C 1
ATOM 1360 O O . ASN A 1 177 ? 6.025 -0.526 -20.449 1.00 58.62 177 ASN A O 1
ATOM 1364 N N . VAL A 1 178 ? 4.111 0.441 -19.802 1.00 66.75 178 VAL A N 1
ATOM 1365 C CA . VAL A 1 178 ? 4.520 0.683 -18.412 1.00 66.75 178 VAL A CA 1
ATOM 1366 C C . VAL A 1 178 ? 3.594 -0.120 -17.505 1.00 66.75 178 VAL A C 1
ATOM 1368 O O . VAL A 1 178 ? 2.412 0.193 -17.384 1.00 66.75 178 VAL A O 1
ATOM 1371 N N . SER A 1 179 ? 4.147 -1.163 -16.888 1.00 71.44 179 SER A N 1
ATOM 1372 C CA . SER A 1 179 ? 3.462 -2.059 -15.948 1.00 71.44 179 SER A CA 1
ATOM 1373 C C . SER A 1 179 ? 3.935 -1.774 -14.521 1.00 71.44 179 SER A C 1
ATOM 1375 O O . SER A 1 179 ? 5.141 -1.667 -14.270 1.00 71.44 179 SER A O 1
ATOM 1377 N N . ILE A 1 180 ? 2.995 -1.657 -13.579 1.00 74.25 180 ILE A N 1
ATOM 1378 C CA . ILE A 1 180 ? 3.326 -1.465 -12.158 1.00 74.25 180 ILE A CA 1
ATOM 1379 C C . ILE A 1 180 ? 3.907 -2.741 -11.557 1.00 74.25 180 ILE A C 1
ATOM 1381 O O . ILE A 1 180 ? 4.849 -2.665 -10.769 1.00 74.25 180 ILE A O 1
ATOM 1385 N N . LEU A 1 181 ? 3.417 -3.910 -11.974 1.00 75.25 181 LEU A N 1
ATOM 1386 C CA . LEU A 1 181 ? 3.957 -5.193 -11.524 1.00 75.25 181 LEU A CA 1
ATOM 1387 C C . LEU A 1 181 ? 5.408 -5.371 -11.985 1.00 75.25 181 LEU A C 1
ATOM 1389 O O . LEU A 1 181 ? 6.265 -5.767 -11.200 1.00 75.25 181 LEU A O 1
ATOM 1393 N N . GLY A 1 182 ? 5.721 -4.976 -13.223 1.00 72.38 182 GLY A N 1
ATOM 1394 C CA . GLY A 1 182 ? 7.091 -4.988 -13.735 1.00 72.38 182 GLY A CA 1
ATOM 1395 C C . GLY A 1 182 ? 8.034 -4.037 -12.986 1.00 72.38 182 GLY A C 1
ATOM 1396 O O . GLY A 1 182 ? 9.221 -4.331 -12.842 1.00 72.38 182 GLY A O 1
ATOM 1397 N N . LEU A 1 183 ? 7.531 -2.902 -12.486 1.00 70.81 183 LEU A N 1
ATOM 1398 C CA . LEU A 1 183 ? 8.304 -2.007 -11.619 1.00 70.81 183 LEU A CA 1
ATOM 1399 C C . LEU A 1 183 ? 8.508 -2.615 -10.229 1.00 70.81 183 LEU A C 1
ATOM 1401 O O . LEU A 1 183 ? 9.628 -2.579 -9.724 1.00 70.81 183 LEU A O 1
ATOM 1405 N N . ALA A 1 184 ? 7.475 -3.222 -9.643 1.00 73.44 184 ALA A N 1
ATOM 1406 C CA . ALA A 1 184 ? 7.585 -3.927 -8.368 1.00 73.44 184 ALA A CA 1
ATOM 1407 C C . ALA A 1 184 ? 8.629 -5.059 -8.435 1.00 73.44 184 ALA A C 1
ATOM 1409 O O . ALA A 1 184 ? 9.501 -5.136 -7.569 1.00 73.44 184 ALA A O 1
ATOM 1410 N N . ASP A 1 185 ? 8.633 -5.842 -9.518 1.00 75.25 185 ASP A N 1
ATOM 1411 C CA . ASP A 1 185 ? 9.637 -6.878 -9.801 1.00 75.25 185 ASP A CA 1
ATOM 1412 C C . ASP A 1 185 ? 11.070 -6.328 -9.855 1.00 75.25 185 ASP A C 1
ATOM 1414 O O . ASP A 1 185 ? 12.019 -7.006 -9.455 1.00 75.25 185 ASP A O 1
ATOM 1418 N N . LYS A 1 186 ? 11.256 -5.103 -10.363 1.00 70.00 186 LYS A N 1
ATOM 1419 C CA . LYS A 1 186 ? 12.570 -4.443 -10.416 1.00 70.00 186 LYS A CA 1
ATOM 1420 C C . LYS A 1 186 ? 13.000 -3.870 -9.067 1.00 70.00 186 LYS A C 1
ATOM 1422 O O . LYS A 1 186 ? 14.190 -3.872 -8.774 1.00 70.00 186 LYS A O 1
ATOM 1427 N N . VAL A 1 187 ? 12.057 -3.371 -8.271 1.00 69.00 187 VAL A N 1
ATOM 1428 C CA . VAL A 1 187 ? 12.317 -2.757 -6.957 1.00 69.00 187 VAL A CA 1
ATOM 1429 C C . VAL A 1 187 ? 12.617 -3.823 -5.908 1.00 69.00 187 VAL A C 1
ATOM 1431 O O . VAL A 1 187 ? 13.612 -3.735 -5.191 1.00 69.00 187 VAL A O 1
ATOM 1434 N N . VAL A 1 188 ? 11.758 -4.838 -5.823 1.00 71.50 188 VAL A N 1
ATOM 1435 C CA . VAL A 1 188 ? 11.856 -5.895 -4.813 1.00 71.50 188 VAL A CA 1
ATOM 1436 C C . VAL A 1 188 ? 12.746 -7.035 -5.300 1.00 71.50 188 VAL A C 1
ATOM 1438 O O . VAL A 1 188 ? 13.360 -7.697 -4.474 1.00 71.50 188 VAL A O 1
ATOM 1441 N N . GLY A 1 189 ? 12.895 -7.226 -6.612 1.00 66.25 189 GLY A N 1
ATOM 1442 C CA . GLY A 1 189 ? 13.663 -8.315 -7.212 1.00 66.25 189 GLY A CA 1
ATOM 1443 C C . GLY A 1 189 ? 12.805 -9.558 -7.469 1.00 66.25 189 GLY A C 1
ATOM 1444 O O . GLY A 1 189 ? 11.963 -9.940 -6.657 1.00 66.25 189 GLY A O 1
ATOM 1445 N N . LYS A 1 190 ? 13.030 -10.222 -8.609 1.00 71.19 190 LYS A N 1
ATOM 1446 C CA . LYS A 1 190 ? 12.355 -11.488 -8.936 1.00 71.19 190 LYS A CA 1
ATOM 1447 C C . LYS A 1 190 ? 12.750 -12.585 -7.946 1.00 71.19 190 LYS A C 1
ATOM 1449 O O . LYS A 1 190 ? 13.938 -12.820 -7.739 1.00 71.19 190 LYS A O 1
ATOM 1454 N N . GLY A 1 191 ? 11.755 -13.286 -7.400 1.00 67.88 191 GLY A N 1
ATOM 1455 C CA . GLY A 1 191 ? 11.962 -14.388 -6.452 1.00 67.88 191 GLY A CA 1
ATOM 1456 C C . GLY A 1 191 ? 12.346 -13.943 -5.038 1.00 67.88 191 GLY A C 1
ATOM 1457 O O . GLY A 1 191 ? 12.751 -14.770 -4.224 1.00 67.88 191 GLY A O 1
ATOM 1458 N N . SER A 1 192 ? 12.241 -12.650 -4.738 1.00 73.81 192 SER A N 1
ATOM 1459 C CA . SER A 1 192 ? 12.487 -12.136 -3.397 1.00 73.81 192 SER A CA 1
ATOM 1460 C C . SER A 1 192 ? 11.443 -12.638 -2.411 1.00 73.81 192 SER A C 1
ATOM 1462 O O . SER A 1 192 ? 10.261 -12.760 -2.731 1.00 73.81 192 SER A O 1
ATOM 1464 N N . THR A 1 193 ? 11.893 -12.938 -1.197 1.00 77.38 193 THR A N 1
ATOM 1465 C CA . THR A 1 193 ? 11.043 -13.512 -0.150 1.00 77.38 193 THR A CA 1
ATOM 1466 C C . THR A 1 193 ? 10.804 -12.480 0.939 1.00 77.38 193 THR A C 1
ATOM 1468 O O . THR A 1 193 ? 11.743 -11.830 1.406 1.00 77.38 193 THR A O 1
ATOM 1471 N N . PHE A 1 194 ? 9.544 -12.327 1.343 1.00 82.31 194 PHE A N 1
ATOM 1472 C CA . PHE A 1 194 ? 9.179 -11.510 2.494 1.00 82.31 194 PHE A CA 1
ATOM 1473 C C . PHE A 1 194 ? 9.719 -12.150 3.776 1.00 82.31 194 PHE A C 1
ATOM 1475 O O . PHE A 1 194 ? 9.459 -13.323 4.040 1.00 82.31 194 PHE A O 1
ATOM 1482 N N . LYS A 1 195 ? 10.478 -11.385 4.562 1.00 84.75 195 LYS A N 1
ATOM 1483 C CA . LYS A 1 195 ? 11.092 -11.861 5.807 1.00 84.75 195 LYS A CA 1
ATOM 1484 C C . LYS A 1 195 ? 10.299 -11.431 7.039 1.00 84.75 195 LYS A C 1
ATOM 1486 O O . LYS A 1 195 ? 10.203 -12.197 7.993 1.00 84.75 195 LYS A O 1
ATOM 1491 N N . GLY A 1 196 ? 9.731 -10.227 7.023 1.00 84.56 196 GLY A N 1
ATOM 1492 C CA . GLY A 1 196 ? 8.934 -9.713 8.133 1.00 84.56 196 GLY A CA 1
ATOM 1493 C C . GLY A 1 196 ? 8.800 -8.194 8.143 1.00 84.56 196 GLY A C 1
ATOM 1494 O O . GLY A 1 196 ? 9.283 -7.493 7.252 1.00 84.56 196 GLY A O 1
ATOM 1495 N N . VAL A 1 197 ? 8.147 -7.687 9.187 1.00 88.38 197 VAL A N 1
ATOM 1496 C CA . VAL A 1 197 ? 8.065 -6.253 9.484 1.00 88.38 197 VAL A CA 1
ATOM 1497 C C . VAL A 1 197 ? 9.302 -5.857 10.294 1.00 88.38 197 VAL A C 1
ATOM 1499 O O . VAL A 1 197 ? 9.540 -6.393 11.373 1.00 88.38 197 VAL A O 1
ATOM 1502 N N . LYS A 1 198 ? 10.114 -4.938 9.766 1.00 89.19 198 LYS A N 1
ATOM 1503 C CA . LYS A 1 198 ? 11.321 -4.416 10.424 1.00 89.19 198 LYS A CA 1
ATOM 1504 C C . LYS A 1 198 ? 10.985 -3.379 11.492 1.00 89.19 198 LYS A C 1
ATOM 1506 O O . LYS A 1 198 ? 11.631 -3.343 12.535 1.00 89.19 198 LYS A O 1
ATOM 1511 N N . TYR A 1 199 ? 10.025 -2.505 11.205 1.00 89.25 199 TYR A N 1
ATOM 1512 C CA . TYR A 1 199 ? 9.510 -1.510 12.141 1.00 89.25 199 TYR A CA 1
ATOM 1513 C C . TYR A 1 199 ? 8.104 -1.077 11.733 1.00 89.25 199 TYR A C 1
ATOM 1515 O O . TYR A 1 199 ? 7.743 -1.141 10.559 1.00 89.25 199 TYR A O 1
ATOM 1523 N N . SER A 1 200 ? 7.360 -0.575 12.710 1.00 90.88 200 SER A N 1
ATOM 1524 C CA . SER A 1 200 ? 6.096 0.124 12.523 1.00 90.88 200 SER A CA 1
ATOM 1525 C C . SER A 1 200 ? 6.140 1.394 13.365 1.00 90.88 200 SER A C 1
ATOM 1527 O O . SER A 1 200 ? 6.551 1.358 14.529 1.00 90.88 200 SER A O 1
ATOM 1529 N N . ARG A 1 201 ? 5.800 2.531 12.762 1.00 91.31 201 ARG A N 1
ATOM 1530 C CA . ARG A 1 201 ? 5.755 3.827 13.436 1.00 91.31 201 ARG A CA 1
ATOM 1531 C C . ARG A 1 201 ? 4.453 4.530 13.107 1.00 91.31 201 ARG A C 1
ATOM 1533 O O . ARG A 1 201 ? 4.200 4.824 11.947 1.00 91.31 201 ARG A O 1
ATOM 1540 N N . GLU A 1 202 ? 3.689 4.869 14.130 1.00 90.94 202 GLU A N 1
ATOM 1541 C CA . GLU A 1 202 ? 2.490 5.692 14.000 1.00 90.94 202 GLU A CA 1
ATOM 1542 C C . GLU A 1 202 ? 2.830 7.154 14.324 1.00 90.94 202 GLU A C 1
ATOM 1544 O O . GLU A 1 202 ? 3.416 7.465 15.361 1.00 90.94 202 GLU A O 1
ATOM 1549 N N . GLU A 1 203 ? 2.490 8.052 13.405 1.00 90.94 203 GLU A N 1
ATOM 1550 C CA . GLU A 1 203 ? 2.675 9.500 13.471 1.00 90.94 203 GLU A CA 1
ATOM 1551 C C . GLU A 1 203 ? 1.315 10.188 13.237 1.00 90.94 203 GLU A C 1
ATOM 1553 O O . GLU A 1 203 ? 1.002 10.672 12.148 1.00 90.94 203 GLU A O 1
ATOM 1558 N N . GLY A 1 204 ? 0.472 10.210 14.275 1.00 89.12 204 GLY A N 1
ATOM 1559 C CA . GLY A 1 204 ? -0.870 10.798 14.206 1.00 89.12 204 GLY A CA 1
ATOM 1560 C C . GLY A 1 204 ? -1.792 10.014 13.270 1.00 89.12 204 GLY A C 1
ATOM 1561 O O . GLY A 1 204 ? -2.026 8.833 13.486 1.00 89.12 204 GLY A O 1
ATOM 1562 N N . GLU A 1 205 ? -2.299 10.666 12.222 1.00 91.19 205 GLU A N 1
ATOM 1563 C CA . GLU A 1 205 ? -3.153 10.043 11.191 1.00 91.19 205 GLU A CA 1
ATOM 1564 C C . GLU A 1 205 ? -2.349 9.294 10.109 1.00 91.19 205 GLU A C 1
ATOM 1566 O O . GLU A 1 205 ? -2.895 8.886 9.081 1.00 91.19 205 GLU A O 1
ATOM 1571 N N . GLN A 1 206 ? -1.032 9.163 10.284 1.00 93.25 206 GLN A N 1
ATOM 1572 C CA . GLN A 1 206 ? -0.138 8.479 9.353 1.00 93.25 206 GLN A CA 1
ATOM 1573 C C . GLN A 1 206 ? 0.606 7.354 10.064 1.00 93.25 206 GLN A C 1
ATOM 1575 O O . GLN A 1 206 ? 0.933 7.465 11.239 1.00 93.25 206 GLN A O 1
ATOM 1580 N N . ALA A 1 207 ? 0.905 6.277 9.347 1.00 93.69 207 ALA A N 1
ATOM 1581 C CA . ALA A 1 207 ? 1.755 5.203 9.842 1.00 93.69 207 ALA A CA 1
ATOM 1582 C C . ALA A 1 207 ? 2.792 4.812 8.789 1.00 93.69 207 ALA A C 1
ATOM 1584 O O . ALA A 1 207 ? 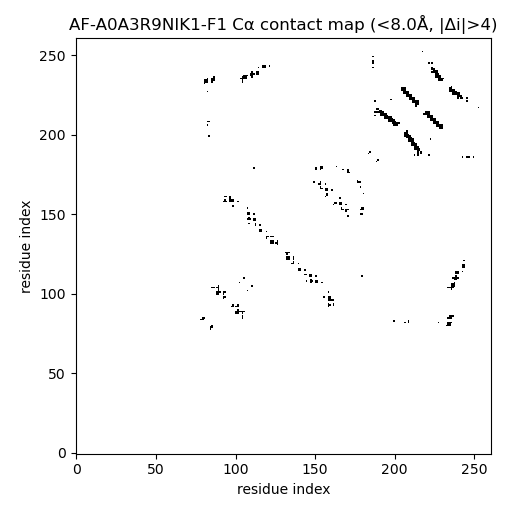2.515 4.846 7.594 1.00 93.69 207 ALA A O 1
ATOM 1585 N N . PHE A 1 208 ? 3.983 4.432 9.231 1.00 93.94 208 PHE A N 1
ATOM 1586 C CA . PHE A 1 208 ? 5.097 3.999 8.399 1.00 93.94 208 PHE A CA 1
ATOM 1587 C C . PHE A 1 208 ? 5.488 2.582 8.799 1.00 93.94 208 PHE A C 1
ATOM 1589 O O . PHE A 1 208 ? 5.952 2.349 9.916 1.00 93.94 208 PHE A O 1
ATOM 1596 N N . ILE A 1 209 ? 5.308 1.636 7.881 1.00 93.50 209 ILE A N 1
ATOM 1597 C CA . ILE A 1 209 ? 5.655 0.229 8.079 1.00 93.50 209 ILE A CA 1
ATOM 1598 C C . ILE A 1 209 ? 6.843 -0.114 7.185 1.00 93.50 209 ILE A C 1
ATOM 1600 O O . ILE A 1 209 ? 6.744 -0.049 5.962 1.00 93.50 209 ILE A O 1
ATOM 1604 N N . GLY A 1 210 ? 7.960 -0.519 7.784 1.00 92.06 210 GLY A N 1
ATOM 1605 C CA . GLY A 1 210 ? 9.123 -1.030 7.065 1.00 92.06 210 GLY A CA 1
ATOM 1606 C C . GLY A 1 210 ? 9.020 -2.538 6.850 1.00 92.06 210 GLY A C 1
ATOM 1607 O O . GLY A 1 210 ? 9.143 -3.300 7.804 1.00 92.06 210 GLY A O 1
ATOM 1608 N N . LEU A 1 211 ? 8.848 -2.984 5.610 1.00 89.88 211 LEU A N 1
ATOM 1609 C CA . LEU A 1 211 ? 8.770 -4.394 5.218 1.00 89.88 211 LEU A CA 1
ATOM 1610 C C . LEU A 1 211 ? 10.126 -4.885 4.711 1.00 89.88 211 LEU A C 1
ATOM 1612 O O . LEU A 1 211 ? 10.656 -4.334 3.750 1.00 89.88 211 LEU A O 1
ATOM 1616 N N . GLU A 1 212 ? 10.698 -5.914 5.333 1.00 88.44 212 GLU A N 1
ATOM 1617 C CA . GLU A 1 212 ? 11.988 -6.478 4.928 1.00 88.44 212 GLU A CA 1
ATOM 1618 C C . GLU A 1 212 ? 11.805 -7.608 3.903 1.00 88.44 212 GLU A C 1
ATOM 1620 O O . GLU A 1 212 ? 11.102 -8.593 4.145 1.00 88.44 212 GLU A O 1
ATOM 1625 N N . PHE A 1 213 ? 12.495 -7.480 2.772 1.00 85.25 213 PHE A N 1
ATOM 1626 C CA . PHE A 1 213 ? 12.570 -8.476 1.711 1.00 85.25 213 PHE A CA 1
ATOM 1627 C C . PHE A 1 213 ? 14.014 -8.923 1.515 1.00 85.25 213 PHE A C 1
ATOM 1629 O O . PHE A 1 213 ? 14.919 -8.097 1.388 1.00 85.25 213 PHE A O 1
ATOM 1636 N N . THR A 1 214 ? 14.227 -10.232 1.437 1.00 82.25 214 THR A N 1
ATOM 1637 C CA . THR A 1 214 ? 15.524 -10.802 1.063 1.00 82.25 214 THR A CA 1
ATOM 1638 C C . THR A 1 214 ? 15.586 -10.944 -0.450 1.00 82.25 214 THR A C 1
ATOM 1640 O O . THR A 1 214 ? 14.674 -11.521 -1.045 1.00 82.25 214 THR A O 1
ATOM 1643 N N . GLN A 1 215 ? 16.662 -10.448 -1.061 1.00 75.56 215 GLN A N 1
ATOM 1644 C CA . GLN A 1 215 ? 16.915 -10.528 -2.497 1.00 75.56 215 GLN A CA 1
ATOM 1645 C C . GLN A 1 215 ? 18.029 -11.546 -2.774 1.00 75.56 215 GLN A C 1
ATOM 1647 O O . GLN A 1 215 ? 19.209 -11.201 -2.666 1.00 75.56 215 GLN A O 1
ATOM 1652 N N . PRO A 1 216 ? 17.699 -12.781 -3.200 1.00 74.56 216 PRO A N 1
ATOM 1653 C CA . PRO A 1 216 ? 18.710 -13.800 -3.487 1.00 74.56 216 PRO A CA 1
ATOM 1654 C C . PRO A 1 216 ? 19.681 -13.369 -4.593 1.00 74.56 216 PRO A C 1
ATOM 1656 O O . PRO A 1 216 ? 20.844 -13.752 -4.599 1.00 74.56 216 PRO A O 1
ATOM 1659 N N . ARG A 1 217 ? 19.205 -12.541 -5.532 1.00 69.19 217 ARG A N 1
ATOM 1660 C CA . ARG A 1 217 ? 19.972 -12.088 -6.700 1.00 69.19 217 ARG A CA 1
ATOM 1661 C C . ARG A 1 217 ? 21.176 -11.207 -6.350 1.00 69.19 217 ARG A C 1
ATOM 1663 O O . ARG A 1 217 ? 22.140 -11.197 -7.109 1.00 69.19 217 ARG A O 1
ATOM 1670 N N . TYR A 1 218 ? 21.099 -10.460 -5.253 1.00 67.12 218 TYR A N 1
ATOM 1671 C CA . TYR A 1 218 ? 22.115 -9.480 -4.855 1.00 67.12 218 TYR A CA 1
ATOM 1672 C C . TYR A 1 218 ? 22.677 -9.748 -3.452 1.00 67.12 218 TYR A C 1
ATOM 1674 O O . TYR A 1 218 ? 23.387 -8.895 -2.929 1.00 67.12 218 TYR A O 1
ATOM 1682 N N . ASP A 1 219 ? 22.333 -10.899 -2.856 1.00 69.88 219 ASP A N 1
ATOM 1683 C CA . ASP A 1 219 ? 22.690 -11.305 -1.487 1.00 69.88 219 ASP A CA 1
ATOM 1684 C C . ASP A 1 219 ? 22.493 -10.177 -0.458 1.00 69.88 219 ASP A C 1
ATOM 1686 O O . ASP A 1 219 ? 23.342 -9.873 0.378 1.00 69.88 219 ASP A O 1
ATOM 1690 N N . THR A 1 220 ? 21.370 -9.467 -0.585 1.00 73.44 220 THR A N 1
ATOM 1691 C CA . THR A 1 220 ? 21.081 -8.272 0.211 1.00 73.44 220 THR A CA 1
ATOM 1692 C C . THR A 1 220 ? 19.633 -8.252 0.671 1.00 73.44 220 THR A C 1
ATOM 1694 O O . THR A 1 220 ? 18.776 -8.951 0.120 1.00 73.44 220 THR A O 1
ATOM 1697 N N . THR A 1 221 ? 19.347 -7.443 1.689 1.00 80.94 221 THR A N 1
ATOM 1698 C CA . THR A 1 221 ? 17.983 -7.180 2.142 1.00 80.94 221 THR A CA 1
ATOM 1699 C C . THR A 1 221 ? 17.573 -5.761 1.783 1.00 80.94 221 THR A C 1
ATOM 1701 O O . THR A 1 221 ? 18.332 -4.804 1.934 1.00 80.94 221 THR A O 1
ATOM 1704 N N . VAL A 1 222 ? 16.345 -5.622 1.294 1.00 85.88 222 VAL A N 1
ATOM 1705 C CA . VAL A 1 222 ? 15.731 -4.331 1.000 1.00 85.88 222 VAL A CA 1
ATOM 1706 C C . VAL A 1 222 ? 14.559 -4.135 1.938 1.00 85.88 222 VAL A C 1
ATOM 1708 O O . VAL A 1 222 ? 13.755 -5.037 2.153 1.00 85.88 222 VAL A O 1
ATOM 1711 N N . VAL A 1 223 ? 14.474 -2.938 2.509 1.00 88.81 223 VAL A N 1
ATOM 1712 C CA . VAL A 1 223 ? 13.343 -2.531 3.337 1.00 88.81 223 VAL A CA 1
ATOM 1713 C C . VAL A 1 223 ? 12.461 -1.637 2.486 1.00 88.81 223 VAL A C 1
ATOM 1715 O O . VAL A 1 223 ? 12.935 -0.609 2.017 1.00 88.81 223 VAL A O 1
ATOM 1718 N N . VAL A 1 224 ? 11.208 -2.019 2.275 1.00 89.06 224 VAL A N 1
ATOM 1719 C CA . VAL A 1 224 ? 10.192 -1.201 1.606 1.00 89.06 224 VAL A CA 1
ATOM 1720 C C . VAL A 1 224 ? 9.378 -0.506 2.685 1.00 89.06 224 VAL A C 1
ATOM 1722 O O . VAL A 1 224 ? 8.742 -1.173 3.494 1.00 89.06 224 VAL A O 1
ATOM 1725 N N . GLU A 1 225 ? 9.412 0.821 2.722 1.00 92.38 225 GLU A N 1
ATOM 1726 C CA . GLU A 1 225 ? 8.625 1.601 3.673 1.00 92.38 225 GLU A CA 1
ATOM 1727 C C . GLU A 1 225 ? 7.279 1.965 3.044 1.00 92.38 225 GLU A C 1
ATOM 1729 O O . GLU A 1 225 ? 7.210 2.666 2.033 1.00 92.38 225 GLU A O 1
ATOM 1734 N N . VAL A 1 226 ? 6.205 1.459 3.645 1.00 93.00 226 VAL A N 1
ATOM 1735 C CA . VAL A 1 226 ? 4.827 1.730 3.248 1.00 93.00 226 VAL A CA 1
ATOM 1736 C C . VAL A 1 226 ? 4.250 2.767 4.195 1.00 93.00 226 VAL A C 1
ATOM 1738 O O . VAL A 1 226 ? 4.154 2.542 5.401 1.00 93.00 226 VAL A O 1
ATOM 1741 N N . LYS A 1 227 ? 3.836 3.896 3.630 1.00 94.50 227 LYS A N 1
ATOM 1742 C CA . LYS A 1 227 ? 3.073 4.926 4.315 1.00 94.50 227 LYS A CA 1
ATOM 1743 C C . LYS A 1 227 ? 1.585 4.616 4.211 1.00 94.50 227 LYS A C 1
ATOM 1745 O O . LYS A 1 227 ? 1.040 4.443 3.115 1.00 94.50 227 LYS A O 1
ATOM 1750 N N . MET A 1 228 ? 0.932 4.595 5.360 1.00 94.88 228 MET A N 1
ATOM 1751 C CA . MET A 1 228 ? -0.494 4.380 5.518 1.00 94.88 228 MET A CA 1
ATOM 1752 C C . MET A 1 228 ? -1.158 5.618 6.111 1.00 94.88 228 MET A C 1
ATOM 1754 O O . MET A 1 228 ? -0.526 6.386 6.837 1.00 94.88 228 MET A O 1
ATOM 1758 N N . GLN A 1 229 ? -2.434 5.798 5.797 1.00 94.94 229 GLN A N 1
ATOM 1759 C CA . GLN A 1 229 ? -3.286 6.848 6.332 1.00 94.94 229 GLN A CA 1
ATOM 1760 C C . GLN A 1 229 ? -4.436 6.227 7.123 1.00 94.94 229 GLN A C 1
ATOM 1762 O O . GLN A 1 229 ? -5.043 5.254 6.666 1.00 94.94 229 GLN A O 1
ATOM 1767 N N . ASP A 1 230 ? -4.738 6.801 8.283 1.00 93.50 230 ASP A N 1
ATOM 1768 C CA . ASP A 1 230 ? -5.886 6.406 9.090 1.00 93.50 230 ASP A CA 1
ATOM 1769 C C . ASP A 1 230 ? -7.192 6.820 8.389 1.00 93.50 230 ASP A C 1
ATOM 1771 O O . ASP A 1 230 ? -7.361 7.965 7.957 1.00 93.50 230 ASP A O 1
ATOM 1775 N N . ARG A 1 231 ? -8.118 5.870 8.231 1.00 92.25 231 ARG A N 1
ATOM 1776 C CA . ARG A 1 231 ? -9.485 6.101 7.731 1.00 92.25 231 ARG A CA 1
ATOM 1777 C C . ARG A 1 231 ? -10.531 6.045 8.852 1.00 92.25 231 ARG A C 1
ATOM 1779 O O . ARG A 1 231 ? -11.715 6.232 8.587 1.00 92.25 231 ARG A O 1
ATOM 1786 N N . GLY A 1 232 ? -10.106 5.836 10.098 1.00 86.00 232 GLY A N 1
ATOM 1787 C CA . GLY A 1 232 ? -10.916 5.781 11.313 1.00 86.00 232 GLY A CA 1
ATOM 1788 C C . GLY A 1 232 ? -11.355 4.365 11.694 1.00 86.00 232 GLY A C 1
ATOM 1789 O O . GLY A 1 232 ? -11.371 4.015 12.875 1.00 86.00 232 GLY A O 1
ATOM 1790 N N . ASP A 1 233 ? -11.716 3.534 10.715 1.00 86.38 233 ASP A N 1
ATOM 1791 C CA . ASP A 1 233 ? -12.061 2.117 10.903 1.00 86.38 233 ASP A CA 1
ATOM 1792 C C . ASP A 1 233 ? -10.954 1.159 10.434 1.00 86.38 233 ASP A C 1
ATOM 1794 O O . ASP A 1 233 ? -10.850 0.043 10.946 1.00 86.38 233 ASP A O 1
ATOM 1798 N N . HIS A 1 234 ? -10.120 1.594 9.490 1.00 90.19 234 HIS A N 1
ATOM 1799 C CA . HIS A 1 234 ? -8.977 0.854 8.965 1.00 90.19 234 HIS A CA 1
ATOM 1800 C C . HIS A 1 234 ? -7.846 1.803 8.565 1.00 90.19 234 HIS A C 1
ATOM 1802 O O . HIS A 1 234 ? -8.056 2.998 8.363 1.00 90.19 234 HIS A O 1
ATOM 1808 N N . TRP A 1 235 ? -6.649 1.252 8.381 1.00 94.00 235 TRP A N 1
ATOM 1809 C CA . TRP A 1 235 ? -5.547 1.967 7.749 1.00 94.00 235 TRP A CA 1
ATOM 1810 C C . TRP A 1 235 ? -5.503 1.642 6.265 1.00 94.00 235 TRP A C 1
ATOM 1812 O O . TRP A 1 235 ? -5.688 0.494 5.857 1.00 94.00 235 TRP A O 1
ATOM 1822 N N . GLN A 1 236 ? -5.207 2.647 5.454 1.00 94.75 236 GLN A N 1
ATOM 1823 C CA . GLN A 1 236 ? -5.084 2.488 4.014 1.00 94.75 236 GLN A CA 1
ATOM 1824 C C . GLN A 1 236 ? -3.663 2.814 3.568 1.00 94.75 236 GLN A C 1
ATOM 1826 O O . GLN A 1 236 ? -3.156 3.891 3.864 1.00 94.75 236 GLN A O 1
ATOM 1831 N N . ALA A 1 237 ? -3.014 1.908 2.838 1.00 94.62 237 ALA A N 1
ATOM 1832 C CA . ALA A 1 237 ? -1.715 2.166 2.232 1.00 94.62 237 ALA A CA 1
ATOM 1833 C C . ALA A 1 237 ? -1.860 3.190 1.101 1.00 94.62 237 ALA A C 1
ATOM 1835 O O . ALA A 1 237 ? -2.604 2.970 0.144 1.00 94.62 237 ALA A O 1
ATOM 1836 N N . THR A 1 238 ? -1.147 4.307 1.216 1.00 93.19 238 THR A N 1
ATOM 1837 C CA . THR A 1 238 ? -1.263 5.443 0.293 1.00 93.19 238 THR A CA 1
ATOM 1838 C C . THR A 1 238 ? 0.014 5.719 -0.478 1.00 93.19 238 THR A C 1
ATOM 1840 O O . THR A 1 238 ? -0.050 6.325 -1.543 1.00 93.19 238 THR A O 1
ATOM 1843 N N . GLU A 1 239 ? 1.177 5.331 0.043 1.00 91.69 239 GLU A N 1
ATOM 1844 C CA . GLU A 1 239 ? 2.460 5.660 -0.575 1.00 91.69 239 GLU A CA 1
ATOM 1845 C C . GLU A 1 239 ? 3.546 4.650 -0.187 1.00 91.69 239 GLU A C 1
ATOM 1847 O O . GLU A 1 239 ? 3.516 4.071 0.894 1.00 91.69 239 GLU A O 1
ATOM 1852 N N . ILE A 1 240 ? 4.528 4.462 -1.070 1.00 89.62 240 ILE A N 1
ATOM 1853 C CA . ILE A 1 240 ? 5.804 3.816 -0.748 1.00 89.62 240 ILE A CA 1
ATOM 1854 C C . ILE A 1 240 ? 6.853 4.924 -0.651 1.00 89.62 240 ILE A C 1
ATOM 1856 O O . ILE A 1 240 ? 7.290 5.457 -1.673 1.00 89.62 240 ILE A O 1
ATOM 1860 N N . SER A 1 241 ? 7.216 5.325 0.563 1.00 87.00 241 SER A N 1
ATOM 1861 C CA . SER A 1 241 ? 7.966 6.562 0.844 1.00 87.00 241 SER A CA 1
ATOM 1862 C C . SER A 1 241 ? 9.433 6.498 0.420 1.00 87.00 241 SER A C 1
ATOM 1864 O O . SER A 1 241 ? 10.018 7.519 0.065 1.00 87.00 241 SER A O 1
ATOM 1866 N N . ASN A 1 242 ? 10.033 5.308 0.402 1.00 85.06 242 ASN A N 1
ATOM 1867 C CA . ASN A 1 242 ? 11.464 5.140 0.157 1.00 85.06 242 ASN A CA 1
ATOM 1868 C C . ASN A 1 242 ? 11.814 4.589 -1.239 1.00 85.06 242 ASN A C 1
ATOM 1870 O O . ASN A 1 242 ? 12.945 4.150 -1.466 1.00 85.06 242 ASN A O 1
ATOM 1874 N N . THR A 1 243 ? 10.888 4.636 -2.205 1.00 78.31 243 THR A N 1
ATOM 1875 C CA . THR A 1 243 ? 11.116 4.066 -3.547 1.00 78.31 243 THR A CA 1
ATOM 1876 C C . THR A 1 243 ? 12.308 4.710 -4.251 1.00 78.31 243 THR A C 1
ATOM 1878 O O . THR A 1 243 ? 13.134 4.013 -4.840 1.00 78.31 243 THR A O 1
ATOM 1881 N N . GLY A 1 244 ? 12.444 6.037 -4.164 1.00 74.75 244 GLY A N 1
ATOM 1882 C CA . GLY A 1 244 ? 13.564 6.758 -4.777 1.00 74.75 244 GLY A CA 1
ATOM 1883 C C . GLY A 1 244 ? 14.938 6.291 -4.281 1.00 74.75 244 GLY A C 1
ATOM 1884 O O . GLY A 1 244 ? 15.876 6.179 -5.075 1.00 74.75 244 GLY A O 1
ATOM 1885 N N . ASP A 1 245 ? 15.060 5.971 -2.993 1.00 81.62 245 ASP A N 1
ATOM 1886 C CA . ASP A 1 245 ? 16.316 5.499 -2.406 1.00 81.62 245 ASP A CA 1
ATOM 1887 C C . ASP A 1 245 ? 16.598 4.035 -2.743 1.00 81.62 245 ASP A C 1
ATOM 1889 O O . ASP A 1 245 ? 17.741 3.698 -3.069 1.00 81.62 245 ASP A O 1
ATOM 1893 N N . ILE A 1 246 ? 15.559 3.192 -2.786 1.00 81.12 246 ILE A N 1
ATOM 1894 C CA . ILE A 1 246 ? 15.684 1.807 -3.258 1.00 81.12 246 ILE A CA 1
ATOM 1895 C C . ILE A 1 246 ? 16.160 1.787 -4.715 1.00 81.12 246 ILE A C 1
ATOM 1897 O O . ILE A 1 246 ? 17.106 1.070 -5.034 1.00 81.12 246 ILE A O 1
ATOM 1901 N N . LEU A 1 247 ? 15.591 2.621 -5.595 1.00 75.06 247 LEU A N 1
ATOM 1902 C CA . LEU A 1 247 ? 16.007 2.697 -7.002 1.00 75.06 247 LEU A CA 1
ATOM 1903 C C . LEU A 1 247 ? 17.483 3.073 -7.158 1.00 75.06 247 LEU A C 1
ATOM 1905 O O . LEU A 1 247 ? 18.183 2.474 -7.973 1.00 75.06 247 LEU A O 1
ATOM 1909 N N . LYS A 1 248 ? 17.981 4.042 -6.377 1.00 76.12 248 LYS A N 1
ATOM 1910 C CA . LYS A 1 248 ? 19.412 4.399 -6.380 1.00 76.12 248 LYS A CA 1
ATOM 1911 C C . LYS A 1 248 ? 20.276 3.221 -5.943 1.00 76.12 248 LYS A C 1
ATOM 1913 O O . LYS A 1 248 ? 21.341 3.002 -6.521 1.00 76.12 248 LYS A O 1
ATOM 1918 N N . HIS A 1 249 ? 19.839 2.503 -4.909 1.00 77.69 249 HIS A N 1
ATOM 1919 C CA . HIS A 1 249 ? 20.562 1.355 -4.381 1.00 77.69 249 HIS A CA 1
ATOM 1920 C C . HIS A 1 249 ? 20.633 0.233 -5.424 1.00 77.69 249 HIS A C 1
ATOM 1922 O O . HIS A 1 249 ? 21.729 -0.193 -5.779 1.00 77.69 249 HIS A O 1
ATOM 1928 N N . VAL A 1 250 ? 19.494 -0.147 -6.009 1.00 76.69 250 VAL A N 1
ATOM 1929 C CA . VAL A 1 250 ? 19.412 -1.169 -7.064 1.00 76.69 250 VAL A CA 1
ATOM 1930 C C . VAL A 1 250 ? 20.239 -0.773 -8.292 1.00 76.69 250 VAL A C 1
ATOM 1932 O O . VAL A 1 250 ? 21.037 -1.577 -8.765 1.00 76.69 250 VAL A O 1
ATOM 1935 N N . ALA A 1 251 ? 20.150 0.476 -8.765 1.00 74.06 251 ALA A N 1
ATOM 1936 C CA . ALA A 1 251 ? 20.933 0.943 -9.915 1.00 74.06 251 ALA A CA 1
ATOM 1937 C C . ALA A 1 251 ? 22.453 0.896 -9.662 1.00 74.06 251 ALA A C 1
ATOM 1939 O O . ALA A 1 251 ? 23.236 0.581 -10.562 1.00 74.06 251 ALA A O 1
ATOM 1940 N N . ARG A 1 252 ? 22.892 1.192 -8.431 1.00 76.12 252 ARG A N 1
ATOM 1941 C CA . ARG A 1 252 ? 24.302 1.070 -8.033 1.00 76.12 252 ARG A CA 1
ATOM 1942 C C . ARG A 1 252 ? 24.754 -0.390 -8.031 1.00 76.12 252 ARG A C 1
ATOM 1944 O O . ARG A 1 252 ? 25.829 -0.675 -8.556 1.00 76.12 252 ARG A O 1
ATOM 1951 N N . MET A 1 253 ? 23.936 -1.283 -7.481 1.00 76.69 253 MET A N 1
ATOM 1952 C CA . MET A 1 253 ? 24.215 -2.721 -7.424 1.00 76.69 253 MET A CA 1
ATOM 1953 C C . MET A 1 253 ? 24.261 -3.340 -8.824 1.00 76.69 253 MET A C 1
ATOM 1955 O O . MET A 1 253 ? 25.164 -4.114 -9.123 1.00 76.69 253 MET A O 1
ATOM 1959 N N . GLU A 1 254 ? 23.351 -2.950 -9.719 1.00 73.44 254 GLU A N 1
ATOM 1960 C CA . GLU A 1 254 ? 23.350 -3.403 -11.112 1.00 73.44 254 GLU A CA 1
ATOM 1961 C C . GLU A 1 254 ? 24.616 -2.950 -11.847 1.00 73.44 254 GLU A C 1
ATOM 1963 O O . GLU A 1 254 ? 25.281 -3.762 -12.488 1.00 73.44 254 GLU A O 1
ATOM 1968 N N . LYS A 1 255 ? 25.028 -1.688 -11.673 1.00 74.38 255 LYS A N 1
ATOM 1969 C CA . LYS A 1 255 ? 26.294 -1.192 -12.227 1.00 74.38 255 LYS A CA 1
ATOM 1970 C C . LYS A 1 255 ? 27.501 -1.975 -11.695 1.00 74.38 255 LYS A C 1
ATOM 1972 O O . LYS A 1 255 ? 28.394 -2.295 -12.469 1.00 74.38 255 LYS A O 1
ATOM 1977 N N . GLN A 1 256 ? 27.544 -2.292 -10.401 1.00 72.75 256 GLN A N 1
ATOM 1978 C CA . GLN A 1 256 ? 28.633 -3.081 -9.812 1.00 72.75 256 GLN A CA 1
ATOM 1979 C C . GLN A 1 256 ? 28.639 -4.530 -10.310 1.00 72.75 256 GLN A C 1
ATOM 1981 O O . GLN A 1 256 ? 29.701 -5.051 -10.635 1.00 72.75 256 GLN A O 1
ATOM 1986 N N . HIS A 1 257 ? 27.469 -5.158 -10.439 1.00 71.25 257 HIS A N 1
ATOM 1987 C CA . HIS A 1 257 ? 27.342 -6.518 -10.963 1.00 71.25 257 HIS A CA 1
ATOM 1988 C C . HIS A 1 257 ? 27.777 -6.620 -12.432 1.00 71.25 257 HIS A C 1
ATOM 1990 O O . HIS A 1 257 ? 28.410 -7.596 -12.819 1.00 71.25 257 HIS A O 1
ATOM 1996 N N . LEU A 1 258 ? 27.469 -5.603 -13.243 1.00 70.31 258 LEU A N 1
ATOM 1997 C CA . LEU A 1 258 ? 27.872 -5.542 -14.650 1.00 70.31 258 LEU A CA 1
ATOM 1998 C C . LEU A 1 258 ? 29.364 -5.233 -14.843 1.00 70.31 258 LEU A C 1
ATOM 2000 O O . LEU A 1 258 ? 29.924 -5.628 -15.857 1.00 70.31 258 LEU A O 1
ATOM 2004 N N . LEU A 1 259 ? 29.998 -4.523 -13.904 1.00 71.38 259 LEU A N 1
ATOM 2005 C CA . LEU A 1 259 ? 31.426 -4.175 -13.961 1.00 71.38 259 LEU A CA 1
ATOM 2006 C C . LEU A 1 259 ? 32.339 -5.208 -13.280 1.00 71.38 259 LEU A C 1
ATOM 2008 O O . LEU A 1 259 ? 33.543 -5.187 -13.504 1.00 71.38 259 LEU A O 1
ATOM 2012 N N . GLY A 1 260 ? 31.789 -6.069 -12.422 1.00 60.31 260 GLY A N 1
ATOM 2013 C CA . GLY A 1 260 ? 32.513 -7.131 -11.717 1.00 60.31 260 GLY A CA 1
ATOM 2014 C C . GLY A 1 260 ? 32.523 -8.479 -12.442 1.00 60.31 260 GLY A C 1
ATOM 2015 O O . GLY A 1 260 ? 32.812 -9.491 -11.805 1.00 60.31 260 GLY A O 1
ATOM 2016 N N . ARG A 1 261 ? 32.164 -8.504 -13.731 1.00 50.38 261 ARG A N 1
ATOM 2017 C CA . ARG A 1 261 ? 32.150 -9.696 -14.583 1.00 50.38 261 ARG A CA 1
ATOM 2018 C C . ARG A 1 261 ? 33.087 -9.530 -15.768 1.00 50.38 261 ARG A C 1
ATOM 2020 O O . ARG A 1 261 ? 33.124 -8.410 -16.320 1.00 50.38 261 ARG A O 1
#

Foldseek 3Di:
DDDDDDDDDDDDDDDDDDDDDDDDDDDDDDDDDDDPPPPVVVVVVVVVVVVVVVVVVVVVVVVVVVCVVVVVVVVVQVVCADLVNLVVQLVVLLVVLNLPSNCVAAVLLLALLQVLVLVLVLLVVVCVPPVCSVVSSVVSNVCSVVSSVLQSQLVNQCSNPVDNVSSQVSQVVDPDNDYPVVVVCLLQPPPKDWDAWPDWDDDDQKIWTWTWIQHPVQRDIDTFIFIWGRPPSYIHGRYRVCSNVSVVVSVVSVVCVVVVD

Nearest PDB structures (foldseek):
  8z9b-assembly2_A  TM=4.843E-01  e=4.077E-02  Mycobacterium tuberculosis CDC1551
  4u13-assembly1_B  TM=6.046E-01  e=4.341E-01  Sinorhizobium meliloti 1021
  3g8z-assembly1_A-2  TM=5.231E-01  e=2.370E-01  Xanthomonas campestris pv. campestris
  8i2f-assembly2_C  TM=6.488E-01  e=9.375E-01  Bacillus subtilis subsp. subtilis str. 168
  2rcd-assembly2_C  TM=6.564E-01  e=2.666E+00  Pectobacterium atrosepticum SCRI1043

Organism: NCBI:txid334424

Mean predicted aligned error: 16.31 Å

Radius of gyration: 42.24 Å; Cα contacts (8 Å, |Δi|>4): 282; chains: 1; bounding box: 90×81×108 Å